Protein AF-A0A812JAL7-F1 (afdb_monomer_lite)

Radius of gyration: 21.31 Å; chains: 1; bounding box: 49×47×58 Å

Foldseek 3Di:
DDDDAWWWWWWWFQDLVRDIKIKIWTWDDDPQKIWIWMWIDDPVDIKIKTKIKGNDPPVFKIKMKMWIWDWDDPVLFQKIKTKTKIKIKMWGDDDQKIKMKMWMWMWIAIGGRDDGQDPQQVPFDRIWIWIKIKIWIGHDFKIKIWMAIDPPIPAGKIKIKMKGWDKDWDDDDDPDDIDIDIDIDMDMDIGCPDDDGPVPDDAADDDDDNRHDPPAHGSNPDDGDDDPDDDDDDDPDPRDDIDIDIDIDGDD

Structure (mmCIF, N/CA/C/O backbone):
data_AF-A0A812JAL7-F1
#
_entry.id   AF-A0A812JAL7-F1
#
loop_
_atom_site.group_PDB
_atom_site.id
_atom_site.type_symbol
_atom_site.label_atom_id
_atom_site.label_alt_id
_atom_site.label_comp_id
_atom_site.label_asym_id
_atom_site.label_entity_id
_atom_site.label_seq_id
_atom_site.pdbx_PDB_ins_code
_atom_site.Cartn_x
_atom_site.Cartn_y
_atom_site.Cartn_z
_atom_site.occupancy
_atom_site.B_iso_or_equiv
_atom_site.auth_seq_id
_atom_site.auth_comp_id
_atom_site.auth_asym_id
_atom_site.auth_atom_id
_atom_site.pdbx_PDB_model_num
ATOM 1 N N . MET A 1 1 ? 1.426 3.390 -29.454 1.00 39.38 1 MET A N 1
ATOM 2 C CA . MET A 1 1 ? 1.052 3.380 -28.021 1.00 39.38 1 MET A CA 1
ATOM 3 C C . MET A 1 1 ? -0.458 3.239 -27.947 1.00 39.38 1 MET A C 1
ATOM 5 O O . MET A 1 1 ? -1.135 4.013 -28.610 1.00 39.38 1 MET A O 1
ATOM 9 N N . ALA A 1 2 ? -0.968 2.218 -27.255 1.00 40.69 2 ALA A N 1
ATOM 10 C CA . ALA A 1 2 ? -2.404 1.957 -27.175 1.00 40.69 2 ALA A CA 1
ATOM 11 C C . ALA A 1 2 ? -3.100 3.068 -26.373 1.00 40.69 2 ALA A C 1
ATOM 13 O O . ALA A 1 2 ? -2.675 3.395 -25.268 1.00 40.69 2 ALA A O 1
ATOM 14 N N . GLN A 1 3 ? -4.134 3.670 -26.959 1.00 54.38 3 GLN A N 1
ATOM 15 C CA . GLN A 1 3 ? -5.006 4.634 -26.295 1.00 54.38 3 GLN A CA 1
ATOM 16 C C . GLN A 1 3 ? -5.731 3.912 -25.152 1.00 54.38 3 GLN A C 1
ATOM 18 O O . GLN A 1 3 ? -6.273 2.828 -25.377 1.00 54.38 3 GLN A O 1
ATOM 23 N N . ALA A 1 4 ? -5.703 4.466 -23.935 1.00 63.06 4 ALA A N 1
ATOM 24 C CA . ALA A 1 4 ? -6.467 3.910 -22.823 1.00 63.06 4 ALA A CA 1
ATOM 25 C C . ALA A 1 4 ? -7.945 3.860 -23.239 1.00 63.06 4 ALA A C 1
ATOM 27 O O . ALA A 1 4 ? -8.492 4.856 -23.712 1.00 63.06 4 ALA A O 1
ATOM 28 N N . ARG A 1 5 ? -8.558 2.676 -23.175 1.00 71.75 5 ARG A N 1
ATOM 29 C CA . ARG A 1 5 ? -9.943 2.459 -23.611 1.00 71.75 5 ARG A CA 1
ATOM 30 C C . ARG A 1 5 ? -10.888 2.595 -22.430 1.00 71.75 5 ARG A C 1
ATOM 32 O O . ARG A 1 5 ? -10.503 2.348 -21.289 1.00 71.75 5 ARG A O 1
ATOM 39 N N . ARG A 1 6 ? -12.135 2.962 -22.724 1.00 82.62 6 ARG A N 1
ATOM 40 C CA . ARG A 1 6 ? -13.216 2.858 -21.746 1.00 82.62 6 ARG A CA 1
ATOM 41 C C . ARG A 1 6 ? -13.404 1.386 -21.398 1.00 82.62 6 ARG A C 1
ATOM 43 O O . ARG A 1 6 ? -13.455 0.539 -22.287 1.00 82.62 6 ARG A O 1
ATOM 50 N N . GLN A 1 7 ? -13.488 1.084 -20.112 1.00 85.31 7 GLN A N 1
ATOM 51 C CA . GLN A 1 7 ? -13.695 -0.279 -19.642 1.00 85.31 7 GLN A CA 1
ATOM 52 C C . GLN A 1 7 ? -14.723 -0.280 -18.520 1.00 85.31 7 GLN A C 1
ATOM 54 O O . GLN A 1 7 ? -14.641 0.533 -17.602 1.00 85.31 7 GLN A O 1
ATOM 59 N N . CYS A 1 8 ? -15.672 -1.207 -18.603 1.00 84.12 8 CYS A N 1
ATOM 60 C CA . CYS A 1 8 ? -16.594 -1.523 -17.527 1.00 84.12 8 CYS A CA 1
ATOM 61 C C . CYS A 1 8 ? -16.420 -3.004 -17.191 1.00 84.12 8 CYS A C 1
ATOM 63 O O . CYS A 1 8 ? -16.681 -3.878 -18.016 1.00 84.12 8 CYS A O 1
ATOM 65 N N . THR A 1 9 ? -15.966 -3.290 -15.981 1.00 84.62 9 THR A N 1
ATOM 66 C CA . THR A 1 9 ? -15.854 -4.654 -15.472 1.00 84.62 9 THR A CA 1
ATOM 67 C C . THR A 1 9 ? -16.909 -4.850 -14.402 1.00 84.62 9 THR A C 1
ATOM 69 O O . THR A 1 9 ? -17.055 -4.005 -13.519 1.00 84.62 9 THR A O 1
ATOM 72 N N . VAL A 1 10 ? -17.628 -5.963 -14.498 1.00 83.62 10 VAL A N 1
ATOM 73 C CA . VAL A 1 10 ? -18.568 -6.414 -13.478 1.00 83.62 10 VAL A CA 1
ATOM 74 C C . VAL A 1 10 ? -18.073 -7.773 -13.018 1.00 83.62 10 VAL A C 1
ATOM 76 O O . VAL A 1 10 ? -18.088 -8.735 -13.784 1.00 83.62 10 VAL A O 1
ATOM 79 N N . SER A 1 11 ? -17.589 -7.851 -11.789 1.00 79.62 11 SER A N 1
ATOM 80 C CA . SER A 1 11 ? -17.278 -9.123 -11.146 1.00 79.62 11 SER A CA 1
ATOM 81 C C . SER A 1 11 ? -18.324 -9.421 -10.089 1.00 79.62 11 SER A C 1
ATOM 83 O O . SER A 1 11 ? -18.853 -8.523 -9.437 1.00 79.62 11 SER A O 1
ATOM 85 N N . ALA A 1 12 ? -18.641 -10.700 -9.954 1.00 75.19 12 ALA A N 1
ATOM 86 C CA . ALA A 1 12 ? -19.490 -11.191 -8.891 1.00 75.19 12 ALA A CA 1
ATOM 87 C C . ALA A 1 12 ? -18.775 -12.359 -8.223 1.00 75.19 12 ALA A C 1
ATOM 89 O O . ALA A 1 12 ? -18.168 -13.198 -8.894 1.00 75.19 12 ALA A O 1
ATOM 90 N N . ASN A 1 13 ? -18.843 -12.402 -6.904 1.00 74.50 13 ASN A N 1
ATOM 91 C CA . ASN A 1 13 ? -18.324 -13.501 -6.113 1.00 74.50 13 ASN A CA 1
ATOM 92 C C . ASN A 1 13 ? -19.333 -13.848 -5.020 1.00 74.50 13 ASN A C 1
ATOM 94 O O . ASN A 1 13 ? -20.186 -13.035 -4.679 1.00 74.50 13 ASN A O 1
ATOM 98 N N . VAL A 1 14 ? -19.257 -15.051 -4.475 1.00 68.69 14 VAL A N 1
ATOM 99 C CA . VAL A 1 14 ? -20.009 -15.427 -3.280 1.00 68.69 14 VAL A CA 1
ATOM 100 C C . VAL A 1 14 ? -19.011 -15.466 -2.137 1.00 68.69 14 VAL A C 1
ATOM 102 O O . VAL A 1 14 ? -18.000 -16.165 -2.219 1.00 68.69 14 VAL A O 1
ATOM 105 N N . ASP A 1 15 ? -19.249 -14.670 -1.101 1.00 66.50 15 ASP A N 1
ATOM 106 C CA . ASP A 1 15 ? -18.359 -14.661 0.052 1.00 66.50 15 ASP A CA 1
ATOM 107 C C . ASP A 1 15 ? -18.510 -15.924 0.909 1.00 66.50 15 ASP A C 1
ATOM 109 O O . ASP A 1 15 ? -19.323 -16.814 0.652 1.00 66.50 15 ASP A O 1
ATOM 113 N N . LYS A 1 16 ? -17.688 -16.011 1.957 1.00 63.94 16 LYS A N 1
ATOM 114 C CA . LYS A 1 16 ? -17.674 -17.153 2.878 1.00 63.94 16 LYS A CA 1
ATOM 115 C C . LYS A 1 16 ? -18.996 -17.345 3.624 1.00 63.94 16 LYS A C 1
ATOM 117 O O . LYS A 1 16 ? -19.248 -18.448 4.096 1.00 63.94 16 LYS A O 1
ATOM 122 N N . GLU A 1 17 ? -19.806 -16.295 3.751 1.00 66.06 17 GLU A N 1
ATOM 123 C CA . GLU A 1 17 ? -21.123 -16.343 4.393 1.00 66.06 17 GLU A CA 1
ATOM 124 C C . GLU A 1 17 ? -22.227 -16.742 3.397 1.00 66.06 17 GLU A C 1
ATOM 126 O O . GLU A 1 17 ? -23.393 -16.847 3.769 1.00 66.06 17 GLU A O 1
ATOM 131 N N . GLY A 1 18 ? -21.873 -17.000 2.132 1.00 64.19 18 GLY A N 1
ATOM 132 C CA . GLY A 1 18 ? -22.826 -17.334 1.079 1.00 64.19 18 GLY A CA 1
ATOM 133 C C . GLY A 1 18 ? -23.525 -16.110 0.482 1.00 64.19 18 GLY A C 1
ATOM 134 O O . GLY A 1 18 ? -24.474 -16.272 -0.288 1.00 64.19 18 GLY A O 1
ATOM 135 N N . SER A 1 19 ? -23.078 -14.894 0.806 1.00 70.31 19 SER A N 1
ATOM 136 C CA . SER A 1 19 ? -23.657 -13.655 0.291 1.00 70.31 19 SER A CA 1
ATOM 137 C C . SER A 1 19 ? -23.059 -13.293 -1.065 1.00 70.31 19 SER A C 1
ATOM 139 O O . SER A 1 19 ? -21.847 -13.355 -1.282 1.00 70.31 19 SER A O 1
ATOM 141 N N . ALA A 1 20 ? -23.923 -12.888 -1.997 1.00 69.62 20 ALA A N 1
ATOM 142 C CA . ALA A 1 20 ? -23.495 -12.392 -3.297 1.00 69.62 20 ALA A CA 1
ATOM 143 C C . ALA A 1 20 ? -22.818 -11.021 -3.144 1.00 69.62 20 ALA A C 1
ATOM 145 O O . ALA A 1 20 ? -23.427 -10.050 -2.698 1.00 69.62 20 ALA A O 1
ATOM 146 N N . CYS A 1 21 ? -21.558 -10.963 -3.548 1.00 72.06 21 CYS A N 1
ATOM 147 C CA . CYS A 1 21 ? -20.717 -9.783 -3.590 1.00 72.06 21 CYS A CA 1
ATOM 148 C C . CYS A 1 21 ? -20.589 -9.323 -5.039 1.00 72.06 21 CYS A C 1
ATOM 150 O O . CYS A 1 21 ? -20.310 -10.133 -5.925 1.00 72.06 21 CYS A O 1
ATOM 152 N N . PHE A 1 22 ? -20.782 -8.032 -5.289 1.00 79.81 22 PHE A N 1
ATOM 153 C CA . PHE A 1 22 ? -20.670 -7.450 -6.620 1.00 79.81 22 PHE A CA 1
ATOM 154 C C . PHE A 1 22 ? -19.615 -6.359 -6.606 1.00 79.81 22 PHE A C 1
ATOM 156 O O . PHE A 1 22 ? -19.681 -5.455 -5.776 1.00 79.81 22 PHE A O 1
ATOM 163 N N . ASP A 1 23 ? -18.710 -6.409 -7.578 1.00 82.44 23 ASP A N 1
ATOM 164 C CA . ASP A 1 23 ? -17.753 -5.347 -7.833 1.00 82.44 23 ASP A CA 1
ATOM 165 C C . ASP A 1 23 ? -17.973 -4.780 -9.232 1.00 82.44 23 ASP A C 1
ATOM 167 O O . ASP A 1 23 ? -17.893 -5.463 -10.255 1.00 82.44 23 ASP A O 1
ATOM 171 N N . LEU A 1 24 ? -18.225 -3.482 -9.273 1.00 84.62 24 LEU A N 1
ATOM 172 C CA . LEU A 1 24 ? -18.306 -2.688 -10.482 1.00 84.62 24 LEU A CA 1
ATOM 173 C C . LEU A 1 24 ? -17.041 -1.856 -10.582 1.00 84.62 24 LEU A C 1
ATOM 175 O O . LEU A 1 24 ? -16.689 -1.146 -9.644 1.00 84.62 24 LEU A O 1
ATOM 179 N N . LYS A 1 25 ? -16.372 -1.893 -11.732 1.00 88.44 25 LYS A N 1
ATOM 180 C CA . LYS A 1 25 ? -15.214 -1.047 -12.017 1.00 88.44 25 LYS A CA 1
ATOM 181 C C . LYS A 1 25 ? -15.371 -0.370 -13.365 1.00 88.44 25 LYS A C 1
ATOM 183 O O . LYS A 1 25 ? -15.442 -1.027 -14.398 1.00 88.44 25 LYS A O 1
ATOM 188 N N . PHE A 1 26 ? -15.329 0.949 -13.351 1.00 87.12 26 PHE A N 1
ATOM 189 C CA . PHE A 1 26 ? -15.349 1.797 -14.528 1.00 87.12 26 PHE A CA 1
ATOM 190 C C . PHE A 1 26 ? -13.990 2.459 -14.692 1.00 87.12 26 PHE A C 1
ATOM 192 O O . PHE A 1 26 ? -13.445 3.008 -13.740 1.00 87.12 26 PHE A O 1
ATOM 199 N N . VAL A 1 27 ? -13.445 2.424 -15.902 1.00 86.88 27 VAL A N 1
ATOM 200 C CA . VAL A 1 27 ? -12.231 3.143 -16.284 1.00 86.88 27 VAL A CA 1
ATOM 201 C C . VAL A 1 27 ? -12.572 4.015 -17.479 1.00 86.88 27 VAL A C 1
ATOM 203 O O . VAL A 1 27 ? -13.066 3.521 -18.494 1.00 86.88 27 VAL A O 1
ATOM 206 N N . GLN A 1 28 ? -12.321 5.313 -17.359 1.00 86.50 28 GLN A N 1
ATOM 207 C CA . GLN A 1 28 ? -12.620 6.296 -18.384 1.00 86.50 28 GLN A CA 1
ATOM 208 C C . GLN A 1 28 ? -11.422 7.229 -18.604 1.00 86.50 28 GLN A C 1
ATOM 210 O O . GLN A 1 28 ? -11.032 7.955 -17.688 1.00 86.50 28 GLN A O 1
ATOM 215 N N . PRO A 1 29 ? -10.868 7.279 -19.827 1.00 83.12 29 PRO A N 1
ATOM 216 C CA . PRO A 1 29 ? -9.961 8.348 -20.216 1.00 83.12 29 PRO A CA 1
ATOM 217 C C . PRO A 1 29 ? -10.744 9.669 -20.331 1.00 83.12 29 PRO A C 1
ATOM 219 O O . PRO A 1 29 ? -11.791 9.739 -20.985 1.00 83.12 29 PRO A O 1
ATOM 222 N N . PHE A 1 30 ? -10.243 10.732 -19.712 1.00 78.06 30 PHE A N 1
ATOM 223 C CA . PHE A 1 30 ? -10.819 12.073 -19.740 1.00 78.06 30 PHE A CA 1
ATOM 224 C C . PHE A 1 30 ? -9.710 13.127 -19.825 1.00 78.06 30 PHE A C 1
ATOM 226 O O . PHE A 1 30 ? -8.987 13.367 -18.865 1.00 78.06 30 PHE A O 1
ATOM 233 N N . ASN A 1 31 ? -9.567 13.778 -20.984 1.00 75.62 31 ASN A N 1
ATOM 234 C CA . ASN A 1 31 ? -8.647 14.907 -21.190 1.00 75.62 31 ASN A CA 1
ATOM 235 C C . ASN A 1 31 ? -7.194 14.669 -20.711 1.00 75.62 31 ASN A C 1
ATOM 237 O O . ASN A 1 31 ? -6.558 15.568 -20.160 1.00 75.62 31 ASN A O 1
ATOM 241 N N . GLY A 1 32 ? -6.640 13.471 -20.938 1.00 74.88 32 GLY A N 1
ATOM 242 C CA . GLY A 1 32 ? -5.277 13.120 -20.514 1.00 74.88 32 GLY A CA 1
ATOM 243 C C . GLY A 1 32 ? -5.156 12.689 -19.046 1.00 74.88 32 GLY A C 1
ATOM 244 O O . GLY A 1 32 ? -4.039 12.607 -18.529 1.00 74.88 32 GLY A O 1
ATOM 245 N N . VAL A 1 33 ? -6.286 12.424 -18.389 1.00 82.75 33 VAL A N 1
ATOM 246 C CA . VAL A 1 33 ? -6.420 11.813 -17.061 1.00 82.75 33 VAL A CA 1
ATOM 247 C C . VAL A 1 33 ? -7.176 10.493 -17.214 1.00 82.75 33 VAL A C 1
ATOM 249 O O . VAL A 1 33 ? -8.172 10.426 -17.925 1.00 82.75 33 VAL A O 1
ATOM 252 N N . LEU A 1 34 ? -6.710 9.442 -16.554 1.00 85.62 34 LEU A N 1
ATOM 253 C CA . LEU A 1 34 ? -7.381 8.167 -16.417 1.00 85.62 34 LEU A CA 1
ATOM 254 C C . LEU A 1 34 ? -8.188 8.216 -15.124 1.00 85.62 34 LEU A C 1
ATOM 256 O O . LEU A 1 34 ? -7.630 8.165 -14.028 1.00 85.62 34 LEU A O 1
ATOM 260 N N . ALA A 1 35 ? -9.502 8.340 -15.254 1.00 85.94 35 ALA A N 1
ATOM 261 C CA . ALA A 1 35 ? -10.405 8.204 -14.128 1.00 85.94 35 ALA A CA 1
ATOM 262 C C . ALA A 1 35 ? -10.782 6.731 -13.968 1.00 85.94 35 ALA A C 1
ATOM 264 O O . ALA A 1 35 ? -11.156 6.075 -14.941 1.00 85.94 35 ALA A O 1
ATOM 265 N N . ALA A 1 36 ? -10.706 6.205 -12.753 1.00 88.31 36 ALA A N 1
ATOM 266 C CA . ALA A 1 36 ? -11.217 4.888 -12.423 1.00 88.31 36 ALA A CA 1
ATOM 267 C C . ALA A 1 36 ? -12.118 4.975 -11.193 1.00 88.31 36 ALA A C 1
ATOM 269 O O . ALA A 1 36 ? -11.709 5.479 -10.155 1.00 88.31 36 ALA A O 1
ATOM 270 N N . ALA A 1 37 ? -13.337 4.469 -11.307 1.00 88.00 37 ALA A N 1
ATOM 271 C CA . ALA A 1 37 ? -14.268 4.335 -10.200 1.00 88.00 37 ALA A CA 1
ATOM 272 C C . ALA A 1 37 ? -14.512 2.848 -9.953 1.00 88.00 37 ALA A C 1
ATOM 274 O O . ALA A 1 37 ? -14.727 2.099 -10.903 1.00 88.00 37 ALA A O 1
ATOM 275 N N . SER A 1 38 ? -14.497 2.414 -8.702 1.00 87.56 38 SER A N 1
ATOM 276 C CA . SER A 1 38 ? -14.957 1.092 -8.312 1.00 87.56 38 SER A CA 1
ATOM 277 C C . SER A 1 38 ? -15.941 1.177 -7.160 1.00 87.56 38 SER A C 1
ATOM 279 O O . SER A 1 38 ? -15.794 2.021 -6.278 1.00 87.56 38 SER A O 1
ATOM 281 N N . LEU A 1 39 ? -16.925 0.291 -7.178 1.00 87.00 39 LEU A N 1
ATOM 282 C CA . LEU A 1 39 ? -17.883 0.065 -6.108 1.00 87.00 39 LEU A CA 1
ATOM 283 C C . LEU A 1 39 ? -17.914 -1.438 -5.863 1.00 87.00 39 LEU A C 1
ATOM 285 O O . LEU A 1 39 ? -18.153 -2.185 -6.805 1.00 87.00 39 LEU A O 1
ATOM 289 N N . GLY A 1 40 ? -17.656 -1.847 -4.632 1.00 80.75 40 GLY A N 1
ATOM 290 C CA . GLY A 1 40 ? -17.710 -3.232 -4.197 1.00 80.75 40 GLY A CA 1
ATOM 291 C C . GLY A 1 40 ? -18.693 -3.389 -3.050 1.00 80.75 40 GLY A C 1
ATOM 292 O O . GLY A 1 40 ? -18.886 -2.473 -2.247 1.00 80.75 40 GLY A O 1
ATOM 293 N N . SER A 1 41 ? -19.328 -4.545 -2.956 1.00 75.88 41 SER A N 1
ATOM 294 C CA . SER A 1 41 ? -20.131 -4.907 -1.792 1.00 75.88 41 SER A CA 1
ATOM 295 C C . SER A 1 41 ? -19.675 -6.252 -1.262 1.00 75.88 41 SER A C 1
ATOM 297 O O . SER A 1 41 ? -19.691 -7.227 -2.009 1.00 75.88 41 SER A O 1
ATOM 299 N N . SER A 1 42 ? -19.349 -6.315 0.023 1.00 70.31 42 SER A N 1
ATOM 300 C CA . SER A 1 42 ? -19.202 -7.565 0.765 1.00 70.31 42 SER A CA 1
ATOM 301 C C . SER A 1 42 ? -20.300 -7.693 1.825 1.00 70.31 42 SER A C 1
ATOM 303 O O . SER A 1 42 ? -20.952 -6.700 2.159 1.00 70.31 42 SER A O 1
ATOM 305 N N . SER A 1 43 ? -20.487 -8.887 2.403 1.00 64.38 43 SER A N 1
ATOM 306 C CA . SER A 1 43 ? -21.293 -9.081 3.631 1.00 64.38 43 SER A CA 1
ATOM 307 C C . SER A 1 43 ? -20.897 -8.143 4.773 1.00 64.38 43 SER A C 1
ATOM 309 O O . SER A 1 43 ? -21.690 -7.857 5.667 1.00 64.38 43 SER A O 1
ATOM 311 N N . VAL A 1 44 ? -19.656 -7.657 4.753 1.00 67.25 44 VAL A N 1
ATOM 312 C CA . VAL A 1 44 ? -19.051 -6.877 5.827 1.00 67.25 44 VAL A CA 1
ATOM 313 C C . VAL A 1 44 ? -19.210 -5.379 5.608 1.00 67.25 44 VAL A C 1
ATOM 315 O O . VAL A 1 44 ? -19.489 -4.646 6.558 1.00 67.25 44 VAL A O 1
ATOM 318 N N . SER A 1 45 ? -19.001 -4.895 4.382 1.00 72.3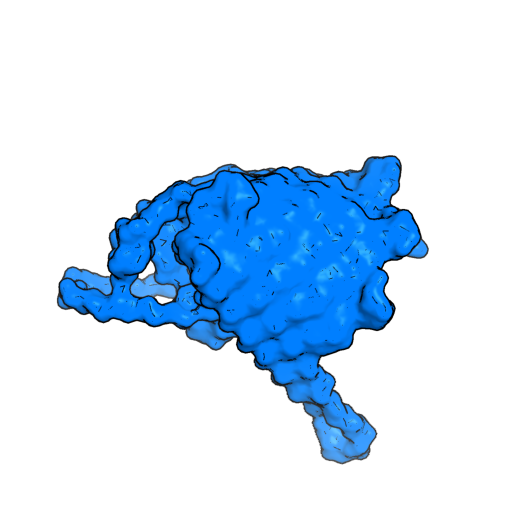1 45 SER A N 1
ATOM 319 C CA . SER A 1 45 ? -19.095 -3.466 4.097 1.00 72.31 45 SER A CA 1
ATOM 320 C C . SER A 1 45 ? -19.282 -3.149 2.614 1.00 72.31 45 SER A C 1
ATOM 322 O O . SER A 1 45 ? -18.992 -3.951 1.729 1.00 72.31 45 SER A O 1
ATOM 324 N N . THR A 1 46 ? -19.732 -1.925 2.343 1.00 81.62 46 THR A N 1
ATOM 325 C CA . THR A 1 46 ? -19.661 -1.335 1.006 1.00 81.62 46 THR A CA 1
ATOM 326 C C . THR A 1 46 ? -18.307 -0.659 0.817 1.00 81.62 46 THR A C 1
ATOM 328 O O . THR A 1 46 ? -17.949 0.268 1.553 1.00 81.62 46 THR A O 1
ATOM 331 N N . GLU A 1 47 ? -17.580 -1.099 -0.199 1.00 88.12 47 GLU A N 1
ATOM 332 C CA . GLU A 1 47 ? -16.298 -0.553 -0.612 1.00 88.12 47 GLU A CA 1
ATOM 333 C C . GLU A 1 47 ? -16.474 0.365 -1.811 1.00 88.12 47 GLU A C 1
ATOM 335 O O . GLU A 1 47 ? -17.322 0.155 -2.676 1.00 88.12 47 GLU A O 1
ATOM 340 N N . PHE A 1 48 ? -15.644 1.393 -1.897 1.00 90.06 48 PHE A N 1
ATOM 341 C CA . PHE A 1 48 ? -15.573 2.207 -3.098 1.00 90.06 48 PHE A CA 1
ATOM 342 C C . PHE A 1 48 ? -14.161 2.733 -3.295 1.00 90.06 48 PHE A C 1
ATOM 344 O O . PHE A 1 48 ? -13.412 2.908 -2.338 1.00 90.06 48 PHE A O 1
ATOM 351 N N . ALA A 1 49 ? -13.797 3.039 -4.533 1.00 91.31 49 ALA A N 1
ATOM 352 C CA . ALA A 1 49 ? -12.596 3.803 -4.826 1.00 91.31 49 ALA A CA 1
ATOM 353 C C . ALA A 1 49 ? -12.831 4.710 -6.028 1.00 91.31 49 ALA A C 1
ATOM 355 O O . ALA A 1 49 ? -13.391 4.301 -7.037 1.00 91.31 49 ALA A O 1
ATOM 356 N N . LEU A 1 50 ? -12.372 5.947 -5.930 1.00 91.31 50 LEU A N 1
ATOM 357 C CA . LEU A 1 50 ? -12.336 6.923 -7.005 1.00 91.31 50 LEU A CA 1
ATOM 358 C C . LEU A 1 50 ? -10.882 7.326 -7.188 1.00 91.31 50 LEU A C 1
ATOM 360 O O . LEU A 1 50 ? -10.308 7.958 -6.309 1.00 91.31 50 LEU A O 1
ATOM 364 N N . ARG A 1 51 ? -10.290 6.942 -8.314 1.00 90.94 51 ARG A N 1
ATOM 365 C CA . ARG A 1 51 ? -8.905 7.216 -8.693 1.00 90.94 51 ARG A CA 1
ATOM 366 C C . ARG A 1 51 ? -8.867 8.141 -9.895 1.00 90.94 51 ARG A C 1
ATOM 368 O O . ARG A 1 51 ? -9.609 7.946 -10.854 1.00 90.94 51 ARG A O 1
ATOM 375 N N . LEU A 1 52 ? -7.981 9.121 -9.853 1.00 90.12 52 LEU A N 1
ATOM 376 C CA . LEU A 1 52 ? -7.701 10.030 -10.953 1.00 90.12 52 LEU A CA 1
ATOM 377 C C . LEU A 1 52 ? -6.194 10.041 -11.164 1.00 90.12 52 LEU A C 1
ATOM 379 O O . LEU A 1 52 ? -5.478 10.608 -10.347 1.00 90.12 52 LEU A O 1
ATOM 383 N N . ASP A 1 53 ? -5.723 9.446 -12.254 1.00 87.19 53 ASP A N 1
ATOM 384 C CA . ASP A 1 53 ? -4.298 9.362 -12.577 1.00 87.19 53 ASP A CA 1
ATOM 385 C C . ASP A 1 53 ? -3.993 10.121 -13.868 1.00 87.19 53 ASP A C 1
ATOM 387 O O . ASP A 1 53 ? -4.748 10.076 -14.829 1.00 87.19 53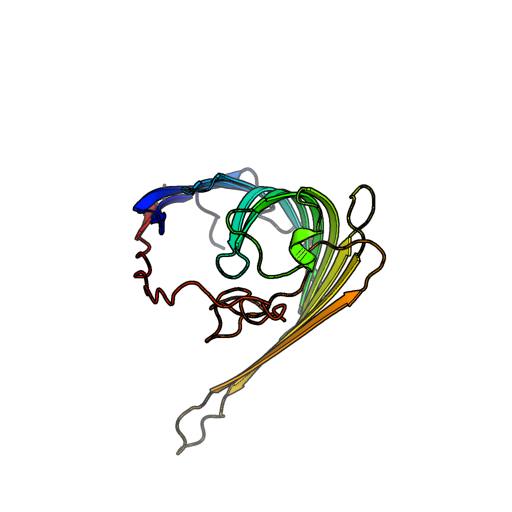 ASP A O 1
ATOM 391 N N . SER A 1 54 ? -2.865 10.814 -13.960 1.00 84.56 54 SER A N 1
ATOM 392 C CA . SER A 1 54 ? -2.444 11.431 -15.220 1.00 84.56 54 SER A CA 1
ATOM 393 C C . SER A 1 54 ? -2.074 10.350 -16.248 1.00 84.56 54 SER A C 1
ATOM 395 O O . SER A 1 54 ? -1.173 9.553 -15.990 1.00 84.56 54 SER A O 1
ATOM 397 N N . GLU A 1 55 ? -2.678 10.355 -17.442 1.00 69.69 55 GLU A N 1
ATOM 398 C CA . GLU A 1 55 ? -2.329 9.411 -18.523 1.00 69.69 55 GLU A CA 1
ATOM 399 C C . GLU A 1 55 ? -0.968 9.714 -19.142 1.00 69.69 55 GLU A C 1
ATOM 401 O O . GLU A 1 55 ? -0.259 8.823 -19.613 1.00 69.69 55 GLU A O 1
ATOM 406 N N . ARG A 1 56 ? -0.615 11.001 -19.197 1.00 65.12 56 ARG A N 1
ATOM 407 C CA . ARG A 1 56 ? 0.615 11.470 -19.829 1.00 65.12 56 ARG A CA 1
ATOM 408 C C . ARG A 1 56 ? 1.572 11.987 -18.783 1.00 65.12 56 ARG A C 1
ATOM 410 O O . ARG A 1 56 ? 1.298 12.981 -18.113 1.00 65.12 56 ARG A O 1
ATOM 417 N N . ALA A 1 57 ? 2.746 11.369 -18.745 1.00 61.66 57 ALA A N 1
ATOM 418 C CA . ALA A 1 57 ? 3.855 11.879 -17.974 1.00 61.66 57 ALA A CA 1
ATOM 419 C C . ALA A 1 57 ? 4.286 13.255 -18.502 1.00 61.66 57 ALA A C 1
ATOM 421 O O . ALA A 1 57 ? 4.982 13.350 -19.517 1.00 61.66 57 ALA A O 1
ATOM 422 N N . ARG A 1 58 ? 3.920 14.343 -17.818 1.00 62.62 58 ARG A N 1
ATOM 423 C CA . ARG A 1 58 ? 4.557 15.640 -18.082 1.00 62.62 58 ARG A CA 1
ATOM 424 C C . ARG A 1 58 ? 5.988 15.539 -17.561 1.00 62.62 58 ARG A C 1
ATOM 426 O O . ARG A 1 58 ? 6.198 15.394 -16.364 1.00 62.62 58 ARG A O 1
ATOM 433 N N . ARG A 1 59 ? 6.975 15.576 -18.464 1.00 69.50 59 ARG A N 1
ATOM 434 C CA . ARG A 1 59 ? 8.413 15.461 -18.132 1.00 69.50 59 ARG A CA 1
ATOM 435 C C . ARG A 1 59 ? 8.794 14.167 -17.386 1.00 69.50 59 ARG A C 1
ATOM 437 O O . ARG A 1 59 ? 9.717 14.174 -16.583 1.00 69.50 59 ARG A O 1
ATOM 444 N N . GLY A 1 60 ? 8.094 13.056 -17.636 1.00 76.81 60 GLY A N 1
ATOM 445 C CA . GLY A 1 60 ? 8.388 11.783 -16.957 1.00 76.81 60 GLY A CA 1
ATOM 446 C C . GLY A 1 60 ? 7.789 11.648 -15.549 1.00 76.81 60 GLY A C 1
ATOM 447 O O . GLY A 1 60 ? 8.122 10.685 -14.860 1.00 76.81 60 GLY A O 1
ATOM 448 N N . LEU A 1 61 ? 6.922 12.586 -15.141 1.00 84.19 61 LEU A N 1
ATOM 449 C CA . LEU A 1 61 ? 6.212 12.584 -13.860 1.00 84.19 61 LEU A CA 1
ATOM 450 C C . LEU A 1 61 ? 4.740 12.214 -14.037 1.00 84.19 61 LEU A C 1
ATOM 452 O O . LEU A 1 61 ? 4.062 12.775 -14.898 1.00 84.19 61 LEU A O 1
ATOM 456 N N . PHE A 1 62 ? 4.251 11.330 -13.178 1.00 88.06 62 PHE A N 1
ATOM 457 C CA . PHE A 1 62 ? 2.857 10.922 -13.072 1.00 88.06 62 PHE A CA 1
ATOM 458 C C . PHE A 1 62 ? 2.283 11.414 -11.752 1.00 88.06 62 PHE A C 1
ATOM 460 O O . PHE A 1 62 ? 2.943 11.342 -10.715 1.00 88.06 62 PHE A O 1
ATOM 467 N N . PHE A 1 63 ? 1.047 11.881 -11.794 1.00 90.25 63 PHE A N 1
ATOM 468 C CA . PHE A 1 63 ? 0.313 12.371 -10.638 1.00 90.25 63 PHE A CA 1
ATOM 469 C C . PHE A 1 63 ? -0.960 11.567 -10.509 1.00 90.25 63 PHE A C 1
ATOM 471 O O . PHE A 1 63 ? -1.583 11.260 -11.524 1.00 90.25 63 PHE A O 1
ATOM 478 N N . GLY A 1 64 ? -1.369 11.289 -9.282 1.00 91.12 64 GLY A N 1
ATOM 479 C CA . GLY A 1 64 ? -2.666 10.689 -9.079 1.00 91.12 64 GLY A CA 1
ATOM 480 C C . GLY A 1 64 ? -3.241 10.929 -7.705 1.00 91.12 64 GLY A C 1
ATOM 481 O O . GLY A 1 64 ? -2.514 11.147 -6.732 1.00 91.12 64 GLY A O 1
ATOM 482 N N . THR A 1 65 ? -4.560 10.888 -7.635 1.00 93.50 65 THR A N 1
ATOM 483 C CA . THR A 1 65 ? -5.318 11.007 -6.397 1.00 93.50 65 THR A CA 1
ATOM 484 C C . THR A 1 65 ? -6.306 9.859 -6.275 1.00 93.50 65 THR A C 1
ATOM 486 O O . THR A 1 65 ? -6.804 9.344 -7.273 1.00 93.50 65 THR A O 1
ATOM 489 N N . GLU A 1 66 ? -6.569 9.433 -5.048 1.00 94.00 66 GLU A N 1
ATOM 490 C CA . GLU A 1 66 ? -7.518 8.372 -4.742 1.00 94.00 66 GLU A CA 1
ATOM 491 C C . GLU A 1 66 ? -8.344 8.744 -3.520 1.00 94.00 66 GLU A C 1
ATOM 493 O O . GLU A 1 66 ? -7.794 9.141 -2.497 1.00 94.00 66 GLU A O 1
ATOM 498 N N . PHE A 1 67 ? -9.651 8.541 -3.611 1.00 94.25 67 PHE A N 1
ATOM 499 C CA . PHE A 1 67 ? -10.563 8.544 -2.478 1.00 94.25 67 PHE A CA 1
ATOM 500 C C . PHE A 1 67 ? -11.208 7.175 -2.404 1.00 94.25 67 PHE A C 1
ATOM 502 O O . PHE A 1 67 ? -11.898 6.777 -3.340 1.00 94.25 67 PHE A O 1
ATOM 509 N N . ALA A 1 68 ? -10.973 6.438 -1.327 1.00 92.62 68 ALA A N 1
ATOM 510 C CA . ALA A 1 68 ? -11.446 5.068 -1.232 1.00 92.62 68 ALA A CA 1
ATOM 511 C C . ALA A 1 68 ? -11.926 4.716 0.167 1.00 92.62 68 ALA A C 1
ATOM 513 O O . ALA A 1 68 ? -11.370 5.180 1.159 1.00 92.62 68 ALA A O 1
ATOM 514 N N . ARG A 1 69 ? -12.922 3.839 0.233 1.00 90.00 69 ARG A N 1
ATOM 515 C CA . ARG A 1 69 ? -13.257 3.058 1.413 1.00 90.00 69 ARG A CA 1
ATOM 516 C C . ARG A 1 69 ? -12.984 1.594 1.112 1.00 90.00 69 ARG A C 1
ATOM 518 O O . ARG A 1 69 ? -13.492 1.075 0.122 1.00 90.00 69 ARG A O 1
ATOM 525 N N . GLN A 1 70 ? -12.186 0.955 1.952 1.00 85.88 70 GLN A N 1
ATOM 526 C CA . GLN A 1 70 ? -11.764 -0.433 1.792 1.00 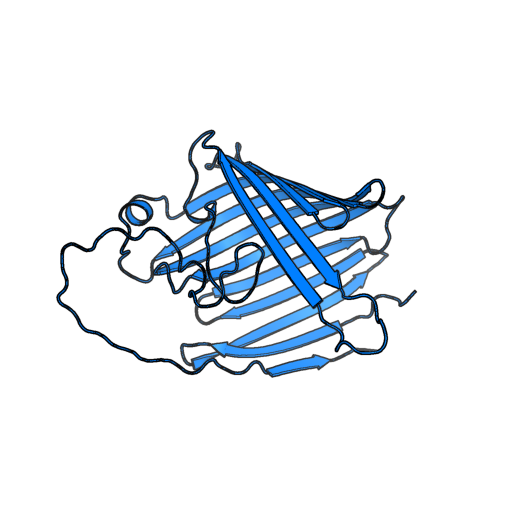85.88 70 GLN A CA 1
ATOM 527 C C . GLN A 1 70 ? -12.028 -1.190 3.086 1.00 85.88 70 GLN A C 1
ATOM 529 O O . GLN A 1 70 ? -11.852 -0.634 4.176 1.00 85.88 70 GLN A O 1
ATOM 534 N N . SER A 1 71 ? -12.420 -2.453 2.960 1.00 80.75 71 SER A N 1
ATOM 535 C CA . SER A 1 71 ? -12.479 -3.388 4.068 1.00 80.75 71 SER A CA 1
ATOM 536 C C . SER A 1 71 ? -11.493 -4.519 3.849 1.00 80.75 71 SER A C 1
ATOM 538 O O . SER A 1 71 ? -11.307 -5.025 2.746 1.00 80.75 71 SER A O 1
ATOM 540 N N . LYS A 1 72 ? -10.808 -4.909 4.915 1.00 75.12 72 LYS A N 1
ATOM 541 C CA . LYS A 1 72 ? -9.933 -6.068 4.897 1.00 75.12 72 LYS A CA 1
ATOM 542 C C . LYS A 1 72 ? -10.290 -6.960 6.065 1.00 75.12 72 LYS A C 1
ATOM 544 O O . LYS A 1 72 ? -9.986 -6.655 7.217 1.00 75.12 72 LYS A O 1
ATOM 549 N N . GLU A 1 73 ? -10.951 -8.069 5.759 1.00 65.25 73 GLU A N 1
ATOM 550 C CA . GLU A 1 73 ? -11.210 -9.104 6.749 1.00 65.25 73 GLU A CA 1
ATOM 551 C C . GLU A 1 73 ? -9.900 -9.833 7.066 1.00 65.25 73 GLU A C 1
ATOM 553 O O . GLU A 1 73 ? -9.301 -10.481 6.207 1.00 65.25 73 GLU A O 1
ATOM 558 N N . LEU A 1 74 ? -9.445 -9.741 8.314 1.00 64.19 74 LEU A N 1
ATOM 559 C CA . LEU A 1 74 ? -8.248 -10.430 8.779 1.00 64.19 74 LEU A CA 1
ATOM 560 C C . LEU A 1 74 ? -8.667 -11.617 9.639 1.00 64.19 74 LEU A C 1
ATOM 562 O O . LEU A 1 74 ? -8.582 -11.598 10.867 1.00 64.19 74 LEU A O 1
ATOM 566 N N . ALA A 1 75 ? -9.115 -12.676 8.957 1.00 54.94 75 ALA A N 1
ATOM 567 C CA . ALA A 1 75 ? -9.656 -13.889 9.574 1.00 54.94 75 ALA A CA 1
ATOM 568 C C . ALA A 1 75 ? -8.711 -14.528 10.614 1.00 54.94 75 ALA A C 1
ATOM 570 O O . ALA A 1 75 ? -9.178 -15.095 11.597 1.00 54.94 75 ALA A O 1
ATOM 571 N N . ALA A 1 76 ? -7.388 -14.409 10.444 1.00 53.53 76 ALA A N 1
ATOM 572 C CA . ALA A 1 76 ? -6.412 -14.923 11.410 1.00 53.53 76 ALA A CA 1
ATOM 573 C C . ALA A 1 76 ? -6.321 -14.094 12.706 1.00 53.53 76 ALA A C 1
ATOM 575 O O . ALA A 1 76 ? -5.948 -14.642 13.745 1.00 53.53 76 ALA A O 1
ATOM 576 N N . CYS A 1 77 ? -6.666 -12.805 12.647 1.00 54.28 77 CYS A N 1
ATOM 577 C CA . CYS A 1 77 ? -6.536 -11.856 13.753 1.00 54.28 77 CYS A CA 1
ATOM 578 C C . CYS A 1 77 ? -7.883 -11.536 14.436 1.00 54.28 77 CYS A C 1
ATOM 580 O O . CYS A 1 77 ? -7.902 -10.864 15.467 1.00 54.28 77 CYS A O 1
ATOM 582 N N . GLY A 1 78 ? -9.005 -12.036 13.900 1.00 63.12 78 GLY A N 1
ATOM 583 C CA . GLY A 1 78 ? -10.333 -11.936 14.521 1.00 63.12 78 GLY A CA 1
ATOM 584 C C . GLY A 1 78 ? -10.989 -10.553 14.431 1.00 63.12 78 GLY A C 1
ATOM 585 O O . GLY A 1 78 ? -11.907 -10.263 15.202 1.00 63.12 78 GLY A O 1
ATOM 586 N N . TYR A 1 79 ? -10.524 -9.699 13.515 1.00 68.38 79 TYR A N 1
ATOM 587 C CA . TYR A 1 79 ? -11.060 -8.357 13.294 1.00 68.38 79 TYR A CA 1
ATOM 588 C C . TYR A 1 79 ? -11.149 -8.010 11.804 1.00 68.38 79 TYR A C 1
ATOM 590 O O . TYR A 1 79 ? -10.473 -8.605 10.960 1.00 68.38 79 TYR A O 1
ATOM 598 N N . VAL A 1 80 ? -11.984 -7.024 11.491 1.00 75.38 80 VAL A N 1
ATOM 599 C CA . VAL A 1 80 ? -12.099 -6.405 10.170 1.00 75.38 80 VAL A CA 1
ATOM 600 C C . VAL A 1 80 ? -11.475 -5.020 10.239 1.00 75.38 80 VAL A C 1
ATOM 602 O O . VAL A 1 80 ? -11.824 -4.215 11.099 1.00 75.38 80 VAL A O 1
ATOM 605 N N . ASP A 1 81 ? -10.551 -4.742 9.327 1.00 79.44 81 ASP A N 1
ATOM 606 C CA . ASP A 1 81 ? -9.997 -3.406 9.138 1.00 79.44 81 ASP A CA 1
ATOM 607 C C . ASP A 1 81 ? -10.866 -2.635 8.142 1.00 79.44 81 ASP A C 1
ATOM 609 O O . ASP A 1 81 ? -10.971 -3.018 6.977 1.00 79.44 81 ASP A O 1
ATOM 613 N N . LEU A 1 82 ? -11.512 -1.569 8.599 1.00 86.38 82 LEU A N 1
ATOM 614 C CA . LEU A 1 82 ? -12.288 -0.647 7.782 1.00 86.38 82 LEU A CA 1
ATOM 615 C C . LEU A 1 82 ? -11.504 0.652 7.658 1.00 86.38 82 LEU A C 1
ATOM 617 O O . LEU A 1 82 ? -11.234 1.330 8.645 1.00 86.38 82 LEU A O 1
ATOM 621 N N . SER A 1 83 ? -11.171 1.049 6.436 1.00 88.44 83 SER A N 1
ATOM 622 C CA . SER A 1 83 ? -10.429 2.284 6.203 1.00 88.44 83 SER A CA 1
ATOM 623 C C . SER A 1 83 ? -11.129 3.162 5.182 1.00 88.44 83 SER A C 1
ATOM 625 O O . SER A 1 83 ? -11.588 2.691 4.146 1.00 88.44 83 SER A O 1
ATOM 627 N N . THR A 1 84 ? -11.219 4.456 5.479 1.00 91.94 84 THR A N 1
ATOM 628 C CA . THR A 1 84 ? -11.590 5.495 4.514 1.00 91.94 84 THR A CA 1
ATOM 629 C C . THR A 1 84 ? -10.379 6.387 4.316 1.00 91.94 84 THR A C 1
ATOM 631 O O . THR A 1 84 ? -9.898 6.996 5.270 1.00 91.94 84 THR A O 1
ATOM 634 N N . GLN A 1 85 ? -9.868 6.447 3.094 1.00 93.38 85 GLN A N 1
ATOM 635 C CA . GLN A 1 85 ? -8.603 7.084 2.767 1.00 93.38 85 GLN A CA 1
ATOM 636 C C . GLN A 1 85 ? -8.732 8.098 1.634 1.00 93.38 85 GLN A C 1
ATOM 638 O O . GLN A 1 85 ? -9.493 7.919 0.682 1.00 93.38 85 GLN A O 1
ATOM 643 N N . SER A 1 86 ? -7.923 9.145 1.744 1.00 94.31 86 SER A N 1
ATOM 644 C CA . SER A 1 86 ? -7.603 10.104 0.700 1.00 94.31 86 SER A CA 1
ATOM 645 C C . SER A 1 86 ? -6.099 10.054 0.466 1.00 94.31 86 SER A C 1
ATOM 647 O O . SER A 1 86 ? -5.305 10.329 1.368 1.00 94.31 86 SER A O 1
ATOM 649 N N . LEU A 1 87 ? -5.704 9.722 -0.753 1.00 93.69 87 LEU A N 1
ATOM 650 C CA . LEU A 1 87 ? -4.322 9.573 -1.174 1.00 93.69 87 LEU A CA 1
ATOM 651 C C . LEU A 1 87 ? -4.020 10.545 -2.309 1.00 93.69 87 LEU A C 1
ATOM 653 O O . LEU A 1 87 ? -4.781 10.661 -3.263 1.00 93.69 87 LEU A O 1
ATOM 657 N N . CYS A 1 88 ? -2.860 11.187 -2.238 1.00 94.31 88 CYS A N 1
ATOM 658 C CA . CYS A 1 88 ? -2.249 11.873 -3.369 1.00 94.31 88 CYS A CA 1
ATOM 659 C C . CYS A 1 88 ? -0.866 11.277 -3.592 1.00 94.31 88 CYS A C 1
ATOM 661 O O . CYS A 1 88 ? -0.136 11.000 -2.641 1.00 94.31 88 CYS A O 1
ATOM 663 N N . HIS A 1 89 ? -0.470 11.081 -4.841 1.00 93.81 89 HIS A N 1
ATOM 664 C CA . HIS A 1 89 ? 0.854 10.577 -5.149 1.00 93.81 89 HIS A CA 1
ATOM 665 C C . 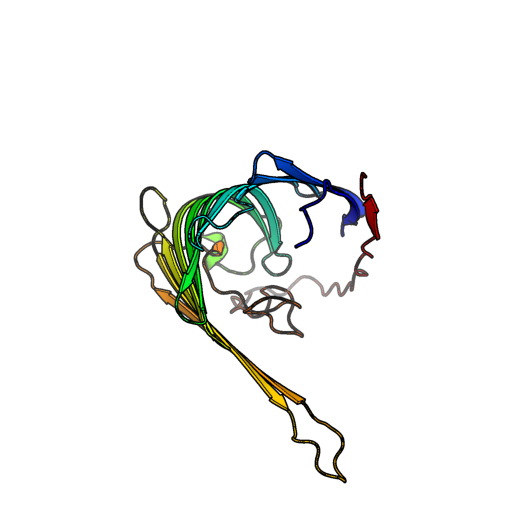HIS A 1 89 ? 1.456 11.242 -6.377 1.00 93.81 89 HIS A C 1
ATOM 667 O O . HIS A 1 89 ? 0.765 11.672 -7.299 1.00 93.81 89 HIS A O 1
ATOM 673 N N . VAL A 1 90 ? 2.781 11.285 -6.371 1.00 93.25 90 VAL A N 1
ATOM 674 C CA . VAL A 1 90 ? 3.608 11.689 -7.500 1.00 93.25 90 VAL A CA 1
ATOM 675 C C . VAL A 1 90 ? 4.625 10.588 -7.718 1.00 93.25 90 VAL A C 1
ATOM 677 O O . VAL A 1 90 ? 5.253 10.125 -6.769 1.00 93.25 90 VAL A O 1
ATOM 680 N N . SER A 1 91 ? 4.783 10.141 -8.953 1.00 92.56 91 SER A N 1
ATOM 681 C CA . SER A 1 91 ? 5.784 9.146 -9.311 1.00 92.56 91 SER A CA 1
ATOM 682 C C . SER A 1 91 ? 6.523 9.540 -10.574 1.00 92.56 91 SER A C 1
ATOM 684 O O . SER A 1 91 ? 6.094 10.408 -11.329 1.00 92.56 91 SER A O 1
ATOM 686 N N . GLY A 1 92 ? 7.664 8.915 -10.808 1.00 90.31 92 GLY A N 1
ATOM 687 C CA . GLY A 1 92 ? 8.442 9.165 -12.005 1.00 90.31 92 GLY A CA 1
ATOM 688 C C . GLY A 1 92 ? 9.605 8.205 -12.139 1.00 90.31 92 GLY A C 1
ATOM 689 O O . GLY A 1 92 ? 9.787 7.283 -11.340 1.00 90.31 92 GLY A O 1
ATOM 690 N N . LYS A 1 93 ? 10.413 8.438 -13.168 1.00 89.19 93 LYS A N 1
ATOM 691 C CA . LYS A 1 93 ? 11.682 7.731 -13.347 1.00 89.19 93 LYS A CA 1
ATOM 692 C C . LYS A 1 93 ? 12.809 8.534 -12.710 1.00 89.19 93 LYS A C 1
ATOM 694 O O . LYS A 1 93 ? 12.904 9.740 -12.924 1.00 89.19 93 LYS A O 1
ATOM 699 N N . LEU A 1 94 ? 13.657 7.862 -11.942 1.00 83.06 94 LEU A N 1
ATOM 700 C CA . LEU A 1 94 ? 14.902 8.416 -11.419 1.00 83.06 94 LEU A CA 1
ATOM 701 C C . LEU A 1 94 ? 16.015 7.420 -11.740 1.00 83.06 94 LEU A C 1
ATOM 703 O O . LEU A 1 94 ? 15.980 6.273 -11.295 1.00 83.06 94 LEU A O 1
ATOM 707 N N . TRP A 1 95 ? 16.975 7.851 -12.560 1.00 80.94 95 TRP A N 1
ATOM 708 C CA . TRP A 1 95 ? 18.023 6.990 -13.124 1.00 80.94 95 TRP A CA 1
ATOM 709 C C . TRP A 1 95 ? 17.420 5.783 -13.875 1.00 80.94 95 TRP A C 1
ATOM 711 O O . TRP A 1 95 ? 16.611 5.982 -14.779 1.00 80.94 95 TRP A O 1
ATOM 721 N N . ASN A 1 96 ? 17.767 4.546 -13.488 1.00 82.25 96 ASN A N 1
ATOM 722 C CA . ASN A 1 96 ? 17.183 3.304 -14.028 1.00 82.25 96 ASN A CA 1
ATOM 723 C C . ASN A 1 96 ? 16.081 2.721 -13.126 1.00 82.25 96 ASN A C 1
ATOM 725 O O . ASN A 1 96 ? 15.746 1.543 -13.241 1.00 82.25 96 ASN A O 1
ATOM 729 N N . GLY A 1 97 ? 15.574 3.515 -12.186 1.00 85.81 97 GLY A N 1
ATOM 730 C CA . GLY A 1 97 ? 14.547 3.121 -11.238 1.00 85.81 97 GLY A CA 1
ATOM 731 C C . GLY A 1 97 ? 13.267 3.935 -11.377 1.00 85.81 97 GLY A C 1
ATOM 732 O O . GLY A 1 97 ? 13.193 4.927 -12.109 1.00 85.81 97 GLY A O 1
ATOM 733 N N . THR A 1 98 ? 12.253 3.519 -10.632 1.00 90.81 98 THR A N 1
ATOM 734 C CA . THR A 1 98 ? 11.018 4.276 -10.428 1.00 90.81 98 THR A CA 1
ATOM 735 C C . THR A 1 98 ? 10.966 4.768 -8.999 1.00 90.81 98 THR A C 1
ATOM 737 O O . THR A 1 98 ? 11.260 4.015 -8.075 1.00 90.81 98 THR A O 1
ATOM 740 N N . TRP A 1 99 ? 10.561 6.013 -8.805 1.00 92.88 99 TRP A N 1
ATOM 741 C CA . TRP A 1 99 ? 10.301 6.557 -7.480 1.00 92.88 99 TRP A CA 1
ATOM 742 C C . TRP A 1 99 ? 8.836 6.961 -7.368 1.00 92.88 99 TRP A C 1
ATOM 744 O O . TRP A 1 99 ? 8.200 7.307 -8.368 1.00 92.88 99 TRP A O 1
ATOM 754 N N . ARG A 1 100 ? 8.298 6.930 -6.152 1.00 94.00 100 ARG A N 1
ATOM 755 C CA . ARG A 1 100 ? 6.946 7.394 -5.850 1.00 94.00 100 ARG A CA 1
ATOM 756 C C . ARG A 1 100 ? 6.898 7.999 -4.458 1.00 94.00 100 ARG A C 1
ATOM 758 O O . ARG A 1 100 ? 7.254 7.338 -3.488 1.00 94.00 100 ARG A O 1
ATOM 765 N N . LEU A 1 101 ? 6.411 9.230 -4.378 1.00 95.62 101 LEU A N 1
ATOM 766 C CA . LEU A 1 101 ? 6.038 9.909 -3.146 1.00 95.62 101 LEU A CA 1
ATOM 767 C C . LEU A 1 101 ? 4.516 9.872 -3.010 1.00 95.62 101 LEU A C 1
ATOM 769 O O . LEU A 1 101 ? 3.792 10.014 -3.992 1.00 95.62 101 LEU A O 1
ATOM 773 N N . THR A 1 102 ? 4.010 9.637 -1.812 1.00 96.00 102 THR A N 1
ATOM 774 C CA . THR A 1 102 ? 2.583 9.485 -1.538 1.00 96.00 102 THR A CA 1
ATOM 775 C C . THR A 1 102 ? 2.253 10.123 -0.202 1.00 96.00 102 THR A C 1
ATOM 777 O O . THR A 1 102 ? 2.903 9.835 0.797 1.00 96.00 102 THR A O 1
ATOM 780 N N . THR A 1 103 ? 1.238 10.973 -0.181 1.00 95.56 103 THR A N 1
ATOM 781 C CA . THR A 1 103 ? 0.616 11.484 1.036 1.00 95.56 103 THR A CA 1
ATOM 782 C C . THR A 1 103 ? -0.717 10.776 1.235 1.00 95.56 103 THR A C 1
ATOM 784 O O . THR A 1 103 ? -1.498 10.635 0.297 1.00 95.56 103 THR A O 1
ATOM 787 N N . ASP A 1 104 ? -0.960 10.298 2.448 1.00 93.75 104 ASP A N 1
ATOM 788 C CA . ASP A 1 104 ? -2.131 9.498 2.819 1.00 93.75 104 ASP A CA 1
ATOM 789 C C . ASP A 1 104 ? -2.763 10.099 4.071 1.00 93.75 104 ASP A C 1
ATOM 791 O O . ASP A 1 104 ? -2.067 10.377 5.051 1.00 93.75 104 ASP A O 1
ATOM 795 N N . TRP A 1 105 ? -4.071 10.314 3.993 1.00 94.19 105 TRP A N 1
ATOM 796 C CA . TRP A 1 105 ? -4.946 10.695 5.087 1.00 94.19 105 TRP A CA 1
ATOM 797 C C . TRP A 1 105 ? -6.010 9.612 5.200 1.00 94.19 105 TRP A C 1
ATOM 799 O O . TRP A 1 105 ? -6.863 9.494 4.322 1.00 94.19 105 TRP A O 1
ATOM 809 N N . SER A 1 106 ? -5.963 8.818 6.263 1.00 92.81 106 SER A N 1
ATOM 810 C CA . SER A 1 106 ? -6.864 7.687 6.458 1.00 92.81 106 SER A CA 1
ATOM 811 C C . SER A 1 106 ? -7.515 7.720 7.831 1.00 92.81 106 SER A C 1
ATOM 813 O O . SER A 1 106 ? -6.844 7.799 8.857 1.00 92.81 106 SER A O 1
ATOM 815 N N . LEU A 1 107 ? -8.840 7.617 7.839 1.00 91.75 107 LEU A N 1
ATOM 816 C CA . LEU A 1 107 ? -9.617 7.252 9.012 1.00 91.75 107 LEU A CA 1
ATOM 817 C C . LEU A 1 107 ? -9.746 5.731 9.030 1.00 91.75 107 LEU A C 1
ATOM 819 O O . LEU A 1 107 ? -10.127 5.134 8.022 1.00 91.75 107 LEU A O 1
ATOM 823 N N . ARG A 1 108 ? -9.407 5.116 10.156 1.00 88.25 108 ARG A N 1
ATOM 824 C CA . ARG A 1 108 ? -9.294 3.666 10.279 1.00 88.25 108 ARG A CA 1
ATOM 825 C C . ARG A 1 108 ? -10.074 3.196 11.480 1.00 88.25 108 ARG A C 1
ATOM 827 O O . ARG A 1 108 ? -9.889 3.737 12.567 1.00 88.25 108 ARG A O 1
ATOM 834 N N . ASP A 1 109 ? -10.869 2.168 11.268 1.00 85.50 109 ASP A N 1
ATOM 835 C CA . ASP A 1 109 ? -11.720 1.540 12.257 1.00 85.50 109 ASP A CA 1
ATOM 836 C C . ASP A 1 109 ? -11.429 0.033 12.267 1.00 85.50 109 ASP A C 1
ATOM 838 O O . ASP A 1 109 ? -11.339 -0.609 11.225 1.00 85.50 109 ASP A O 1
ATOM 842 N N . LEU A 1 110 ? -11.257 -0.531 13.455 1.00 78.62 110 LEU A N 1
ATOM 843 C CA . LEU A 1 110 ? -11.103 -1.955 13.711 1.00 78.62 110 LEU A CA 1
ATOM 844 C C . LEU A 1 110 ? -12.431 -2.465 14.256 1.00 78.62 110 LEU A C 1
ATOM 846 O O . LEU A 1 110 ? -12.782 -2.189 15.405 1.00 78.62 110 LEU A O 1
ATOM 850 N N . ASP A 1 111 ? -13.166 -3.195 13.424 1.00 76.06 111 ASP A N 1
ATOM 851 C CA . ASP A 1 111 ? -14.388 -3.871 13.839 1.00 76.06 111 ASP A CA 1
ATOM 852 C C . ASP A 1 111 ? -14.058 -5.264 14.385 1.00 76.06 111 ASP A C 1
ATOM 854 O O . ASP A 1 111 ? -13.422 -6.100 13.735 1.00 76.06 111 ASP A O 1
ATOM 858 N N . MET A 1 112 ? -14.469 -5.499 15.624 1.00 70.69 112 MET A N 1
ATOM 859 C CA . MET A 1 112 ? -14.069 -6.652 16.410 1.00 70.69 112 MET A CA 1
ATOM 860 C C . MET A 1 112 ? -15.130 -7.741 16.350 1.00 70.69 112 MET A C 1
ATOM 862 O O . MET A 1 112 ? -16.138 -7.667 17.045 1.00 70.69 112 MET A O 1
ATOM 866 N N . ARG A 1 113 ? -14.883 -8.787 15.555 1.00 64.12 113 ARG A N 1
ATOM 867 C CA . ARG A 1 113 ? -15.855 -9.874 15.343 1.00 64.12 113 ARG A CA 1
ATOM 868 C C . ARG A 1 113 ? -15.656 -11.080 16.256 1.00 64.12 113 ARG A C 1
ATOM 870 O O . ARG A 1 113 ? -16.591 -11.849 16.459 1.00 64.12 113 ARG A O 1
ATOM 877 N N . GLN A 1 114 ? -14.459 -11.262 16.814 1.00 60.72 114 GLN A N 1
ATOM 878 C CA . GLN A 1 114 ? -14.161 -12.355 17.741 1.00 60.72 114 GLN A CA 1
ATOM 879 C C . GLN A 1 114 ? -13.438 -11.852 19.000 1.00 60.72 114 GLN A C 1
ATOM 881 O O . GLN A 1 114 ? -12.656 -10.899 18.923 1.00 60.72 114 GLN A O 1
ATOM 886 N N . PRO A 1 115 ? -13.642 -12.502 20.166 1.00 54.84 115 PRO A N 1
ATOM 887 C CA . PRO A 1 115 ? -12.855 -12.223 21.361 1.00 54.84 115 PRO A CA 1
ATOM 888 C C . PRO A 1 115 ? -11.374 -12.504 21.077 1.00 54.84 115 PRO A C 1
ATOM 890 O O . PRO A 1 115 ? -10.977 -13.624 20.742 1.00 54.84 115 PRO A O 1
ATOM 893 N N . GLN A 1 116 ? -10.551 -11.461 21.174 1.00 54.59 116 GLN A N 1
ATOM 894 C CA . GLN A 1 116 ? -9.172 -11.523 20.699 1.00 54.59 116 GLN A CA 1
ATOM 895 C C . GLN A 1 116 ? -8.301 -12.446 21.551 1.00 54.59 116 GLN A C 1
ATOM 897 O O . GLN A 1 116 ? -8.350 -12.379 22.780 1.00 54.59 116 GLN A O 1
ATOM 902 N N . PRO A 1 117 ? -7.431 -13.252 20.921 1.00 46.31 117 PRO A N 1
ATOM 903 C CA . PRO A 1 117 ? -6.429 -14.032 21.633 1.00 46.31 117 PRO A CA 1
ATOM 904 C C . PRO A 1 117 ? -5.248 -13.190 22.146 1.00 46.31 117 PRO A C 1
ATOM 906 O O . PRO A 1 117 ? -4.507 -13.681 22.993 1.00 46.31 117 PRO A O 1
ATOM 909 N N . SER A 1 118 ? -5.035 -11.960 21.660 1.00 53.19 118 SER A N 1
ATOM 910 C CA . SER A 1 118 ? -3.890 -11.117 22.029 1.00 53.19 118 SER A CA 1
ATOM 911 C C . SER A 1 118 ? -4.292 -9.925 22.907 1.00 53.19 118 SER A C 1
ATOM 913 O O . SER A 1 118 ? -5.100 -9.082 22.528 1.00 53.19 118 SER A O 1
ATOM 915 N N . LEU A 1 119 ? -3.667 -9.825 24.087 1.00 51.53 119 LEU A N 1
ATOM 916 C CA . LEU A 1 119 ? -3.852 -8.712 25.034 1.00 51.53 119 LEU A CA 1
ATOM 917 C C . LEU A 1 119 ? -3.490 -7.348 24.425 1.00 51.53 119 LEU A C 1
ATOM 919 O O . LEU A 1 119 ? -4.084 -6.337 24.785 1.00 51.53 119 LEU A O 1
ATOM 923 N N . SER A 1 120 ? -2.526 -7.320 23.499 1.00 54.91 120 SER A N 1
ATOM 924 C CA . SER A 1 120 ? -2.102 -6.099 22.810 1.00 54.91 120 SER A CA 1
ATOM 925 C C . SER A 1 120 ? -3.207 -5.517 21.939 1.00 54.91 120 SER A C 1
ATOM 927 O O . SER A 1 120 ? -3.408 -4.311 21.965 1.00 54.91 120 SER A O 1
ATOM 929 N N . LEU A 1 121 ? -3.955 -6.354 21.218 1.00 57.56 121 LEU A N 1
ATOM 930 C CA . LEU A 1 121 ? -5.061 -5.880 20.397 1.00 57.56 121 LEU A CA 1
ATOM 931 C C . LEU A 1 121 ? -6.273 -5.461 21.254 1.00 57.56 121 LEU A C 1
ATOM 933 O O . LEU A 1 121 ? -6.980 -4.531 20.876 1.00 57.56 121 LEU A O 1
ATOM 937 N N . GLN A 1 122 ? -6.482 -6.087 22.424 1.00 57.66 122 GLN A N 1
ATOM 938 C CA . GLN A 1 122 ? -7.630 -5.781 23.298 1.00 57.66 122 GLN A CA 1
ATOM 939 C C . GLN A 1 122 ? -7.507 -4.395 23.940 1.00 57.66 122 GLN A C 1
ATOM 941 O O . GLN A 1 122 ? -8.501 -3.784 24.323 1.00 57.66 122 GLN A O 1
ATOM 946 N N . GLN A 1 123 ? -6.272 -3.915 24.083 1.00 58.22 123 GLN A N 1
ATOM 947 C CA . GLN A 1 123 ? -5.937 -2.620 24.671 1.00 58.22 123 GLN A CA 1
ATOM 948 C C . GLN A 1 123 ? -5.762 -1.516 23.618 1.00 58.22 123 GLN A C 1
ATOM 950 O O . GLN A 1 123 ? -5.545 -0.354 23.971 1.00 58.22 123 GLN A O 1
ATOM 955 N N . GLU A 1 124 ? -5.809 -1.859 22.330 1.00 66.56 124 GLU A N 1
ATOM 956 C CA . GLU A 1 124 ? -5.569 -0.911 21.250 1.00 66.56 124 GLU A CA 1
ATOM 957 C C . GLU A 1 124 ? -6.807 -0.080 20.903 1.00 66.56 124 GLU A C 1
ATOM 959 O O . GLU A 1 124 ? -7.956 -0.460 21.126 1.00 66.56 124 GLU A O 1
ATOM 964 N N . ARG A 1 125 ? -6.562 1.115 20.354 1.00 63.59 125 ARG A N 1
ATOM 965 C CA . ARG A 1 125 ? -7.637 1.999 19.903 1.00 63.59 125 ARG A CA 1
ATOM 966 C C . ARG A 1 125 ? -8.306 1.391 18.678 1.00 63.59 125 ARG A C 1
ATOM 968 O O . ARG A 1 125 ? -7.659 1.218 17.652 1.00 63.59 125 ARG A O 1
ATOM 975 N N . LEU A 1 126 ? -9.613 1.169 18.782 1.00 76.94 126 LEU A N 1
ATOM 976 C CA . LEU A 1 126 ? -10.435 0.672 17.679 1.00 76.94 126 LEU A CA 1
ATOM 977 C C . LEU A 1 126 ? -10.567 1.679 16.537 1.00 76.94 126 LEU A C 1
ATOM 979 O O . LEU A 1 126 ? -10.854 1.286 15.422 1.00 76.94 126 LEU A O 1
ATOM 983 N N . ARG A 1 127 ? -10.347 2.970 16.793 1.00 85.44 127 ARG A N 1
ATOM 984 C CA . ARG A 1 127 ? -10.427 4.029 15.787 1.00 85.44 127 ARG A CA 1
ATOM 985 C C . ARG A 1 127 ? -9.171 4.878 15.814 1.00 85.44 127 ARG A C 1
ATOM 987 O O . ARG A 1 127 ? -8.724 5.282 16.890 1.00 85.44 127 ARG A O 1
ATOM 994 N N . SER A 1 128 ? -8.604 5.153 14.646 1.00 88.31 128 SER A N 1
ATOM 995 C CA . SER A 1 128 ? -7.424 6.002 14.509 1.00 88.31 128 SER A CA 1
ATOM 996 C C . SER A 1 128 ? -7.482 6.874 13.259 1.00 88.31 128 SER A C 1
ATOM 998 O O . SER A 1 128 ? -7.950 6.459 12.198 1.00 88.31 128 SER A O 1
ATOM 1000 N N . LEU A 1 129 ? -6.987 8.105 13.389 1.00 91.12 129 LEU A N 1
ATOM 1001 C CA . LEU A 1 129 ? -6.686 8.967 12.254 1.00 91.12 129 LEU A CA 1
ATOM 1002 C C . LEU A 1 129 ? -5.194 8.871 11.941 1.00 91.12 129 LEU A C 1
ATOM 1004 O O . LEU A 1 129 ? -4.356 9.179 12.790 1.00 91.12 129 LEU A O 1
ATOM 1008 N N . LYS A 1 130 ? -4.848 8.493 10.713 1.00 93.12 130 LYS A N 1
ATOM 1009 C CA . LYS A 1 130 ? -3.469 8.484 10.234 1.00 93.12 130 LYS A CA 1
ATOM 1010 C C . LYS A 1 130 ? -3.268 9.512 9.138 1.00 93.12 130 LYS A C 1
ATOM 1012 O O . LYS A 1 130 ? -3.963 9.515 8.128 1.00 93.12 130 LYS A O 1
ATOM 1017 N N . THR A 1 131 ? -2.226 10.310 9.312 1.00 94.06 131 THR A N 1
ATOM 1018 C CA . THR A 1 131 ? -1.621 11.099 8.244 1.00 94.06 131 THR A CA 1
ATOM 1019 C C . THR A 1 131 ? -0.192 10.630 8.041 1.00 94.06 131 THR A C 1
ATOM 1021 O O . THR A 1 131 ? 0.569 10.519 9.004 1.00 94.06 131 THR A O 1
ATOM 1024 N N . SER A 1 132 ? 0.172 10.297 6.804 1.00 94.75 132 SER A N 1
ATOM 1025 C CA . SER A 1 132 ? 1.491 9.742 6.501 1.00 94.75 132 SER A CA 1
ATOM 1026 C C . SER A 1 132 ? 2.059 10.219 5.172 1.00 94.75 132 SER A C 1
ATOM 1028 O O . SER A 1 132 ? 1.331 10.486 4.214 1.00 94.75 132 SER A O 1
ATOM 1030 N N . LEU A 1 133 ? 3.387 10.298 5.129 1.00 95.75 133 LEU A N 1
ATOM 1031 C CA . LEU A 1 133 ? 4.183 10.512 3.933 1.00 95.75 133 LEU A CA 1
ATOM 1032 C C . LEU A 1 133 ? 4.971 9.235 3.645 1.00 95.75 133 LEU A C 1
ATOM 1034 O O . LEU A 1 133 ? 5.800 8.813 4.450 1.00 95.75 133 LEU A O 1
ATOM 1038 N N . LYS A 1 134 ? 4.722 8.628 2.489 1.00 95.75 134 LYS A N 1
ATOM 1039 C CA . LYS A 1 134 ? 5.388 7.416 2.013 1.00 95.75 134 LYS A CA 1
ATOM 1040 C C . LYS A 1 134 ? 6.251 7.762 0.811 1.00 95.75 134 LYS A C 1
ATOM 1042 O O . LYS A 1 134 ? 5.776 8.371 -0.142 1.00 95.75 134 LYS A O 1
ATOM 1047 N N . SER A 1 135 ? 7.508 7.357 0.835 1.00 95.12 135 SER A N 1
ATOM 1048 C CA . SER A 1 135 ? 8.431 7.439 -0.289 1.00 95.12 135 SER A CA 1
ATOM 1049 C C . SER A 1 135 ? 8.879 6.035 -0.649 1.00 95.12 135 SER A C 1
ATOM 1051 O O . SER A 1 135 ? 9.216 5.247 0.229 1.00 95.12 135 SER A O 1
ATOM 1053 N N . SER A 1 136 ? 8.885 5.712 -1.932 1.00 94.62 136 SER A N 1
ATOM 1054 C CA . SER A 1 136 ? 9.385 4.440 -2.437 1.00 94.62 136 SER A CA 1
ATOM 1055 C C . SER A 1 136 ? 10.319 4.664 -3.613 1.00 94.62 136 SER A C 1
ATOM 1057 O O . SER A 1 136 ? 10.103 5.559 -4.432 1.00 94.62 136 SER A O 1
ATOM 1059 N N . LEU A 1 137 ? 11.362 3.848 -3.678 1.00 93.88 137 LEU A N 1
ATOM 1060 C CA . LEU A 1 137 ? 12.348 3.812 -4.742 1.00 93.88 137 LEU A CA 1
ATOM 1061 C C . LEU A 1 137 ? 12.560 2.354 -5.139 1.00 93.88 137 LEU A C 1
ATOM 1063 O O . LEU A 1 137 ? 13.063 1.560 -4.349 1.00 93.88 137 LEU A O 1
ATOM 1067 N N . SER A 1 138 ? 12.211 2.022 -6.373 1.00 91.81 138 SER A N 1
ATOM 1068 C CA . SER A 1 138 ? 12.499 0.725 -6.976 1.00 91.81 138 SER A CA 1
ATOM 1069 C C . SER A 1 138 ? 13.642 0.877 -7.963 1.00 91.81 138 SER A C 1
ATOM 1071 O O . SER A 1 138 ? 13.569 1.693 -8.881 1.00 91.81 138 SER A O 1
ATOM 1073 N N . TYR A 1 139 ? 14.697 0.088 -7.798 1.00 88.31 139 TYR A N 1
ATOM 1074 C CA . TYR A 1 139 ? 15.851 0.075 -8.684 1.00 88.31 139 TYR A CA 1
ATOM 1075 C C . TYR A 1 139 ? 16.301 -1.364 -8.936 1.00 88.31 139 TYR A C 1
ATOM 1077 O O . TYR A 1 139 ? 16.697 -2.079 -8.019 1.00 88.31 139 TYR A O 1
ATOM 1085 N N . ARG A 1 140 ? 16.289 -1.784 -10.208 1.00 85.31 140 ARG A N 1
ATOM 1086 C CA . ARG A 1 140 ? 16.601 -3.162 -10.628 1.00 85.31 140 ARG A CA 1
ATOM 1087 C C . ARG A 1 140 ? 15.757 -4.197 -9.867 1.00 85.31 140 ARG A C 1
ATOM 1089 O O . ARG A 1 140 ? 14.574 -4.337 -10.136 1.00 85.31 140 ARG A O 1
ATOM 1096 N N . TYR A 1 141 ? 16.401 -4.904 -8.949 1.00 83.88 141 TYR A N 1
ATOM 1097 C CA . TYR A 1 141 ? 15.913 -6.049 -8.194 1.00 83.88 141 TYR A CA 1
ATOM 1098 C C . TYR A 1 141 ? 15.481 -5.665 -6.781 1.00 83.88 141 TYR A C 1
ATOM 1100 O O . TYR A 1 141 ? 15.150 -6.540 -5.992 1.00 83.88 141 TYR A O 1
ATOM 1108 N N . THR A 1 142 ? 15.557 -4.382 -6.423 1.00 88.69 142 THR A N 1
ATOM 1109 C CA . THR A 1 142 ? 15.280 -3.915 -5.069 1.00 88.69 142 THR A CA 1
ATOM 1110 C C . THR A 1 142 ? 14.227 -2.822 -5.059 1.00 88.69 142 THR A C 1
ATOM 1112 O O . THR A 1 142 ? 14.168 -1.970 -5.946 1.00 88.69 142 THR A O 1
ATOM 1115 N N . GLN A 1 143 ? 13.403 -2.832 -4.020 1.00 92.12 143 GLN A N 1
ATOM 1116 C CA . GLN A 1 143 ? 12.468 -1.770 -3.696 1.00 92.12 143 GLN A CA 1
ATOM 1117 C C . GLN A 1 143 ? 12.678 -1.359 -2.246 1.00 92.12 143 GLN A C 1
ATOM 1119 O O . GLN A 1 143 ? 12.613 -2.186 -1.341 1.00 92.12 143 GLN A O 1
ATOM 1124 N N . LEU A 1 144 ? 12.921 -0.073 -2.033 1.00 93.50 144 LEU A N 1
ATOM 1125 C CA . LEU A 1 144 ? 13.025 0.544 -0.721 1.00 93.50 144 LEU A CA 1
ATOM 1126 C C . LEU A 1 144 ? 11.807 1.425 -0.511 1.00 93.50 144 LEU A C 1
ATOM 1128 O O . LEU A 1 144 ? 11.483 2.240 -1.373 1.00 93.50 144 LEU A O 1
ATOM 1132 N N . THR A 1 145 ? 11.165 1.299 0.640 1.00 94.69 145 THR A N 1
ATOM 1133 C CA . THR A 1 145 ? 10.031 2.135 1.016 1.00 94.69 145 THR A CA 1
ATOM 1134 C C . THR A 1 145 ? 10.251 2.677 2.416 1.00 94.69 145 THR A C 1
ATOM 1136 O O . THR A 1 145 ? 10.555 1.932 3.348 1.00 94.69 145 THR A O 1
ATOM 1139 N N . ALA A 1 146 ? 10.055 3.978 2.564 1.00 95.81 146 ALA A N 1
ATOM 1140 C CA . ALA A 1 146 ? 10.040 4.681 3.828 1.00 95.81 146 ALA A CA 1
ATOM 1141 C C . ALA A 1 146 ? 8.674 5.329 4.032 1.00 95.81 146 ALA A C 1
ATOM 1143 O O . ALA A 1 146 ? 8.103 5.900 3.108 1.00 95.81 146 ALA A O 1
ATOM 1144 N N . GLU A 1 147 ? 8.155 5.261 5.243 1.00 95.25 147 GLU A N 1
ATOM 1145 C CA . GLU A 1 147 ? 6.903 5.872 5.648 1.00 95.25 147 GLU A CA 1
ATOM 1146 C C . GLU A 1 147 ? 7.111 6.593 6.970 1.00 95.25 147 GLU A C 1
ATOM 1148 O O . GLU A 1 147 ? 7.659 6.038 7.920 1.00 95.25 147 GLU A O 1
ATOM 1153 N N . LEU A 1 148 ? 6.658 7.836 7.023 1.00 94.88 148 LEU A N 1
ATOM 1154 C CA . LEU A 1 148 ? 6.605 8.629 8.236 1.00 94.88 148 LEU A CA 1
ATOM 1155 C C . LEU A 1 148 ? 5.145 8.981 8.485 1.00 94.88 148 LEU A C 1
ATOM 1157 O O . LEU A 1 148 ? 4.523 9.660 7.667 1.00 94.88 148 LEU A O 1
ATOM 1161 N N . ALA A 1 149 ? 4.602 8.496 9.594 1.00 93.50 149 ALA A N 1
ATOM 1162 C CA . ALA A 1 149 ? 3.297 8.890 10.099 1.00 93.50 149 ALA A CA 1
ATOM 1163 C C . ALA A 1 149 ? 3.480 9.838 11.282 1.00 93.50 149 ALA A C 1
ATOM 1165 O O . ALA A 1 149 ? 4.407 9.680 12.081 1.00 93.50 149 ALA A O 1
ATOM 1166 N N . GLY A 1 150 ? 2.599 10.822 11.393 1.00 89.88 150 GLY A N 1
ATOM 1167 C CA . GLY A 1 150 ? 2.684 11.831 12.437 1.00 89.88 150 GLY A CA 1
ATOM 1168 C C . GLY A 1 150 ? 1.519 12.812 12.376 1.00 89.88 150 GLY A C 1
ATOM 1169 O O . GLY A 1 150 ? 0.505 12.499 11.752 1.00 89.88 150 GLY A O 1
ATOM 1170 N N . PRO A 1 151 ? 1.650 13.994 13.001 1.00 82.94 151 PRO A N 1
ATOM 1171 C CA . PRO A 1 151 ? 0.570 14.973 13.071 1.00 82.94 151 PRO A CA 1
ATOM 1172 C C . PRO A 1 151 ? 0.141 15.463 11.672 1.00 82.94 151 PRO A C 1
ATOM 1174 O O . PRO A 1 151 ? 0.983 15.549 10.774 1.00 82.94 151 PRO A O 1
ATOM 1177 N N . PRO A 1 152 ? -1.146 15.817 11.476 1.00 84.88 152 PRO A N 1
ATOM 1178 C CA . PRO A 1 152 ? -2.204 15.952 12.490 1.00 84.88 152 PRO A CA 1
ATOM 1179 C C . PRO A 1 152 ? -2.900 14.641 12.918 1.00 84.88 152 PRO A C 1
ATOM 1181 O O . PRO A 1 152 ? -3.860 14.701 13.678 1.00 84.88 152 PRO A O 1
ATOM 1184 N N . GLY A 1 153 ? -2.456 13.472 12.448 1.00 85.19 153 GLY A N 1
ATOM 1185 C CA . GLY A 1 153 ? -2.987 12.173 12.871 1.00 85.19 153 GLY A CA 1
ATOM 1186 C C . GLY A 1 153 ? -2.653 11.793 14.321 1.00 85.19 153 GLY A C 1
ATOM 1187 O O . GLY A 1 153 ? -1.695 12.286 14.916 1.00 85.19 153 GLY A O 1
ATOM 1188 N N . ASP A 1 154 ? -3.421 10.847 14.864 1.00 89.19 154 ASP A N 1
ATOM 1189 C CA . ASP A 1 154 ? -3.261 10.296 16.220 1.00 89.19 154 ASP A CA 1
ATOM 1190 C C . ASP A 1 154 ? -2.113 9.283 16.331 1.00 89.19 154 ASP A C 1
ATOM 1192 O O . ASP A 1 154 ? -1.738 8.854 17.428 1.00 89.19 154 ASP A O 1
ATOM 1196 N N . VAL A 1 155 ? -1.595 8.856 15.181 1.00 88.94 155 VAL A N 1
ATOM 1197 C CA . VAL A 1 155 ? -0.577 7.821 15.041 1.00 88.94 155 VAL A CA 1
ATOM 1198 C C . VAL A 1 155 ? 0.743 8.465 14.622 1.00 88.94 155 VAL A C 1
ATOM 1200 O O . VAL A 1 155 ? 0.782 9.276 13.697 1.00 88.94 155 VAL A O 1
ATOM 1203 N N . ALA A 1 156 ? 1.838 8.072 15.273 1.00 92.00 156 ALA A N 1
ATOM 1204 C CA . ALA A 1 156 ? 3.178 8.564 14.985 1.00 92.00 156 ALA A CA 1
ATOM 1205 C C . ALA A 1 156 ? 4.197 7.416 14.980 1.00 92.00 156 ALA A C 1
ATOM 1207 O O . ALA A 1 156 ? 4.472 6.800 16.012 1.00 92.00 156 ALA A O 1
ATOM 1208 N N . PHE A 1 157 ? 4.777 7.130 13.816 1.00 93.19 157 PHE A N 1
ATOM 1209 C CA . PHE A 1 157 ? 5.814 6.110 13.655 1.00 93.19 157 PHE A CA 1
ATOM 1210 C C . PHE A 1 157 ? 6.679 6.387 12.423 1.00 93.19 157 PHE A C 1
ATOM 1212 O O . PHE A 1 157 ? 6.260 7.068 11.486 1.00 93.19 157 PHE A O 1
ATOM 1219 N N . GLY A 1 158 ? 7.872 5.796 12.405 1.00 94.06 158 GLY A N 1
ATOM 1220 C CA . GLY A 1 158 ? 8.664 5.632 11.189 1.00 94.06 158 GLY A CA 1
ATOM 1221 C C . GLY A 1 158 ? 8.649 4.172 10.758 1.00 94.06 158 GLY A C 1
AT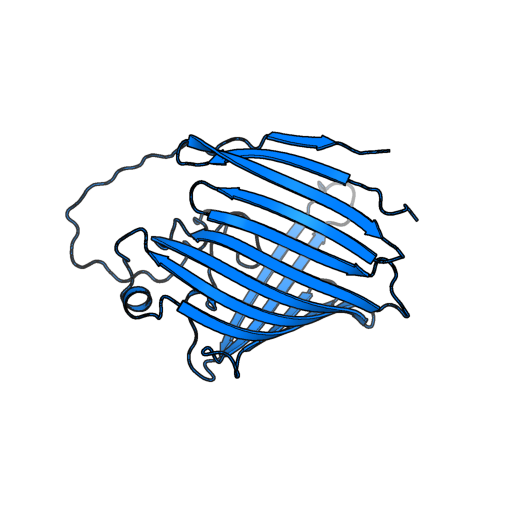OM 1222 O O . GLY A 1 158 ? 8.790 3.284 11.590 1.00 94.06 158 GLY A O 1
ATOM 1223 N N . LYS A 1 159 ? 8.463 3.888 9.475 1.00 94.19 159 LYS A N 1
ATOM 1224 C CA . LYS A 1 159 ? 8.470 2.525 8.940 1.00 94.19 159 LYS A CA 1
ATOM 1225 C C . LYS A 1 159 ? 9.379 2.473 7.728 1.00 94.19 159 LYS A C 1
ATOM 1227 O O . LYS A 1 159 ? 9.251 3.270 6.807 1.00 94.19 159 LYS A O 1
ATOM 1232 N N . LEU A 1 160 ? 10.305 1.530 7.737 1.00 93.62 160 LEU A N 1
ATOM 1233 C CA . LEU A 1 160 ? 11.237 1.280 6.649 1.00 93.62 160 LEU A CA 1
ATOM 1234 C C . LEU A 1 160 ? 11.058 -0.167 6.217 1.00 93.62 160 LEU A C 1
ATOM 1236 O O . LEU A 1 160 ? 11.010 -1.056 7.063 1.00 93.62 160 LEU A O 1
ATOM 1240 N N . HIS A 1 161 ? 10.959 -0.428 4.921 1.00 93.44 161 HIS A N 1
ATOM 1241 C CA . HIS A 1 161 ? 11.057 -1.790 4.419 1.00 93.44 161 HIS A CA 1
ATOM 1242 C C . HIS A 1 161 ? 11.798 -1.861 3.093 1.00 93.44 161 HIS A C 1
ATOM 1244 O O . HIS A 1 161 ? 11.782 -0.924 2.295 1.00 93.44 161 HIS A O 1
ATOM 1250 N N . ALA A 1 162 ? 12.448 -2.997 2.881 1.00 92.56 162 ALA A N 1
ATOM 1251 C CA . ALA A 1 162 ? 13.196 -3.323 1.688 1.00 92.56 162 ALA A CA 1
ATOM 1252 C C . ALA A 1 162 ? 12.724 -4.678 1.161 1.00 92.56 162 ALA A C 1
ATOM 1254 O O . ALA A 1 162 ? 12.628 -5.636 1.926 1.00 92.56 162 ALA A O 1
ATOM 1255 N N . LEU A 1 163 ? 12.452 -4.748 -0.136 1.00 91.38 163 LEU A N 1
ATOM 1256 C CA . LEU A 1 163 ? 12.205 -5.977 -0.878 1.00 91.38 163 LEU A CA 1
ATOM 1257 C C . LEU A 1 163 ? 13.355 -6.165 -1.867 1.00 91.38 163 LEU A C 1
ATOM 1259 O O . LEU A 1 163 ? 13.744 -5.210 -2.540 1.00 91.38 163 LEU A O 1
ATOM 1263 N N . ALA A 1 164 ? 13.897 -7.372 -1.950 1.00 89.88 164 ALA A N 1
ATOM 1264 C CA . ALA A 1 164 ? 14.924 -7.745 -2.909 1.00 89.88 164 ALA A CA 1
ATOM 1265 C C . ALA A 1 164 ? 14.540 -9.059 -3.596 1.00 89.88 164 ALA A C 1
ATOM 1267 O O . ALA A 1 164 ? 14.288 -10.053 -2.921 1.00 89.88 164 ALA A O 1
ATOM 1268 N N . GLU A 1 165 ? 14.529 -9.068 -4.925 1.00 87.31 165 GLU A N 1
ATOM 1269 C CA . GLU A 1 165 ? 14.167 -10.224 -5.745 1.00 87.31 165 GLU A CA 1
ATOM 1270 C C . GLU A 1 165 ? 15.226 -10.481 -6.815 1.00 87.31 165 GLU A C 1
ATOM 1272 O O . GLU A 1 165 ? 15.426 -9.676 -7.720 1.00 87.31 165 GLU A O 1
ATOM 1277 N N . ALA A 1 166 ? 15.889 -11.629 -6.756 1.00 85.31 166 ALA A N 1
ATOM 1278 C CA . ALA A 1 166 ? 16.865 -12.049 -7.748 1.00 85.31 166 ALA A CA 1
ATOM 1279 C C . ALA A 1 166 ? 16.404 -13.335 -8.434 1.00 85.31 166 ALA A C 1
ATOM 1281 O O . ALA A 1 166 ? 15.983 -14.289 -7.787 1.00 85.31 166 ALA A O 1
ATOM 1282 N N . THR A 1 167 ? 16.520 -13.376 -9.760 1.00 84.06 167 THR A N 1
ATOM 1283 C CA . THR A 1 167 ? 16.329 -14.605 -10.538 1.00 84.06 167 THR A CA 1
ATOM 1284 C C . THR A 1 167 ? 17.644 -14.968 -11.206 1.00 84.06 167 THR A C 1
ATOM 1286 O O . THR A 1 167 ? 18.136 -14.228 -12.058 1.00 84.06 167 THR A O 1
ATOM 1289 N N . ILE A 1 168 ? 18.213 -16.107 -10.828 1.00 82.44 168 ILE A N 1
ATOM 1290 C CA . ILE A 1 168 ? 19.426 -16.661 -11.424 1.00 82.44 168 ILE A CA 1
ATOM 1291 C C . ILE A 1 168 ? 18.990 -17.749 -12.398 1.00 82.44 168 ILE A C 1
ATOM 1293 O O . ILE A 1 168 ? 18.305 -18.692 -12.014 1.00 82.44 168 ILE A O 1
ATOM 1297 N N . ARG A 1 169 ? 19.363 -17.608 -13.669 1.00 81.81 169 ARG A N 1
ATOM 1298 C CA . ARG A 1 169 ? 19.067 -18.596 -14.710 1.00 81.81 169 ARG A CA 1
ATOM 1299 C C . ARG A 1 169 ? 20.347 -19.331 -15.081 1.00 81.81 169 ARG A C 1
ATOM 1301 O O . ARG A 1 169 ? 21.384 -18.684 -15.244 1.00 81.81 169 ARG A O 1
ATOM 1308 N N . SER A 1 170 ? 20.279 -20.649 -15.240 1.00 82.25 170 SER A N 1
ATOM 1309 C CA . SER A 1 170 ? 21.375 -21.402 -15.846 1.00 82.25 170 SER A CA 1
ATOM 1310 C C . SER A 1 170 ? 21.634 -20.883 -17.259 1.00 82.25 170 SER A C 1
ATOM 1312 O O . SER A 1 170 ? 20.690 -20.665 -18.021 1.00 82.25 170 SER A O 1
ATOM 1314 N N . ARG A 1 171 ? 22.903 -20.694 -17.632 1.00 71.88 171 ARG A N 1
ATOM 1315 C CA . ARG A 1 171 ? 23.250 -20.540 -19.049 1.00 71.88 171 ARG A CA 1
ATOM 1316 C C . ARG A 1 171 ? 23.001 -21.879 -19.732 1.00 71.88 171 ARG A C 1
ATOM 1318 O O . ARG A 1 171 ? 23.424 -22.902 -19.205 1.00 71.88 171 ARG A O 1
ATOM 1325 N N . GLU A 1 172 ? 22.310 -21.864 -20.866 1.00 58.59 172 GLU A N 1
ATOM 1326 C CA . GLU A 1 172 ? 22.172 -23.046 -21.713 1.00 58.59 172 GLU A CA 1
ATOM 1327 C C . GLU A 1 172 ? 23.574 -23.524 -22.108 1.00 58.59 172 GLU A C 1
ATOM 1329 O O . GLU A 1 172 ? 24.281 -22.868 -22.872 1.00 58.59 172 GLU A O 1
ATOM 1334 N N . SER A 1 173 ? 24.007 -24.645 -21.540 1.00 54.47 173 SER A N 1
ATOM 1335 C CA . SER A 1 173 ? 25.164 -25.388 -22.021 1.00 54.47 173 SER A CA 1
ATOM 1336 C C . SER A 1 173 ? 24.740 -26.839 -22.186 1.00 54.47 173 SER A C 1
ATOM 1338 O O . SER A 1 173 ? 24.636 -27.547 -21.187 1.00 54.47 173 SER A O 1
ATOM 1340 N N . GLY A 1 174 ? 24.471 -27.217 -23.439 1.00 55.66 174 GLY A N 1
ATOM 1341 C CA . GLY A 1 174 ? 24.478 -28.570 -24.020 1.00 55.66 174 GLY A CA 1
ATOM 1342 C C . GLY A 1 174 ? 23.645 -29.665 -23.353 1.00 55.66 174 GLY A C 1
ATOM 1343 O O . GLY A 1 174 ? 22.751 -30.213 -23.983 1.00 55.66 174 GLY A O 1
ATOM 1344 N N . ASP A 1 175 ? 23.931 -29.966 -22.090 1.00 61.66 175 ASP A N 1
ATOM 1345 C CA . ASP A 1 175 ? 23.599 -31.239 -21.449 1.00 61.66 175 ASP A CA 1
ATOM 1346 C C . ASP A 1 175 ? 22.798 -31.087 -20.144 1.00 61.66 175 ASP A C 1
ATOM 1348 O O . ASP A 1 175 ? 22.424 -32.079 -19.520 1.00 61.66 175 ASP A O 1
ATOM 1352 N N . PHE A 1 176 ? 22.510 -29.853 -19.713 1.00 62.03 176 PHE A N 1
ATOM 1353 C CA . PHE A 1 176 ? 21.757 -29.585 -18.485 1.00 62.03 176 PHE A CA 1
ATOM 1354 C C . PHE A 1 176 ? 20.398 -28.953 -18.781 1.00 62.03 176 PHE A C 1
ATOM 1356 O O . PHE A 1 176 ? 20.305 -27.952 -19.493 1.00 62.03 176 PHE A O 1
ATOM 1363 N N . TRP A 1 177 ? 19.345 -29.516 -18.179 1.00 70.50 177 TRP A N 1
ATOM 1364 C CA . TRP A 1 177 ? 18.008 -28.927 -18.192 1.00 70.50 177 TRP A CA 1
ATOM 1365 C C . TRP A 1 177 ? 18.067 -27.484 -17.672 1.00 70.50 177 TRP A C 1
ATOM 1367 O O . TRP A 1 177 ? 18.711 -27.238 -16.644 1.00 70.50 177 TRP A O 1
ATOM 1377 N N . PRO A 1 178 ? 17.406 -26.526 -18.346 1.00 79.56 178 PRO A N 1
ATOM 1378 C CA . PRO A 1 178 ? 17.404 -25.144 -17.900 1.00 79.56 178 PRO A CA 1
ATOM 1379 C C . PRO A 1 178 ? 16.769 -25.059 -16.510 1.00 79.56 178 PRO A C 1
ATOM 1381 O O . PRO A 1 178 ? 15.642 -25.507 -16.300 1.00 79.56 178 PRO A O 1
ATOM 1384 N N . TRP A 1 179 ? 17.489 -24.473 -15.555 1.00 76.94 179 TRP A N 1
ATOM 1385 C CA . TRP A 1 179 ? 16.989 -24.237 -14.206 1.00 76.94 179 TRP A CA 1
ATOM 1386 C C . TRP A 1 179 ? 16.977 -22.747 -13.876 1.00 76.94 179 TRP A C 1
ATOM 1388 O O . TRP A 1 179 ? 17.765 -21.937 -14.384 1.00 76.94 179 TRP A O 1
ATOM 1398 N N . HIS A 1 180 ? 16.039 -22.370 -13.011 1.00 81.75 180 HIS A N 1
ATOM 1399 C CA . HIS A 1 180 ? 15.876 -21.009 -12.522 1.00 81.75 180 HIS A CA 1
ATOM 1400 C C . HIS A 1 180 ? 15.804 -21.034 -10.997 1.00 81.75 180 HIS A C 1
ATOM 1402 O O . HIS A 1 180 ? 14.979 -21.737 -10.418 1.00 81.75 180 HIS A O 1
ATOM 1408 N N . LEU A 1 181 ? 16.675 -20.264 -10.351 1.00 81.75 181 LEU A N 1
ATOM 1409 C CA . LEU A 1 181 ? 16.653 -20.031 -8.915 1.00 81.75 181 LEU A CA 1
ATOM 1410 C C . LEU A 1 181 ? 16.071 -18.644 -8.657 1.00 81.75 181 LEU A C 1
ATOM 1412 O O . LEU A 1 181 ? 16.644 -17.637 -9.072 1.00 81.75 181 LEU A O 1
ATOM 1416 N N . HIS A 1 182 ? 14.944 -18.603 -7.956 1.00 83.94 182 HIS A N 1
ATOM 1417 C CA . HIS A 1 182 ? 14.313 -17.370 -7.504 1.00 83.94 182 HIS A CA 1
ATOM 1418 C C . HIS A 1 182 ? 14.629 -17.158 -6.024 1.00 83.94 182 HIS A C 1
ATOM 1420 O O . HIS A 1 182 ? 14.301 -17.997 -5.188 1.00 83.94 182 HIS A O 1
ATOM 1426 N N . LEU A 1 183 ? 15.269 -16.038 -5.707 1.00 84.81 183 LEU A N 1
ATOM 1427 C CA . LEU A 1 183 ? 15.554 -15.595 -4.349 1.00 84.81 183 LEU A CA 1
ATOM 1428 C C . LEU A 1 183 ? 14.735 -14.338 -4.085 1.00 84.81 183 LEU A C 1
ATOM 1430 O O . LEU A 1 183 ? 14.863 -13.360 -4.817 1.00 84.81 183 LEU A O 1
ATOM 1434 N N . ALA A 1 184 ? 13.919 -14.360 -3.040 1.00 86.06 184 ALA A N 1
ATOM 1435 C CA . ALA A 1 184 ? 13.183 -13.197 -2.572 1.00 86.06 184 ALA A CA 1
ATOM 1436 C C . ALA A 1 184 ? 13.482 -12.992 -1.088 1.00 86.06 184 ALA A C 1
ATOM 1438 O O . ALA A 1 184 ? 13.458 -13.942 -0.304 1.00 86.06 184 ALA A O 1
ATOM 1439 N N . GLY A 1 185 ? 13.789 -11.757 -0.713 1.00 87.19 185 GLY A N 1
ATOM 1440 C CA . GLY A 1 185 ? 14.055 -11.360 0.659 1.00 87.19 185 GLY A CA 1
ATOM 1441 C C . GLY A 1 185 ? 13.309 -10.079 0.982 1.00 87.19 185 GLY A C 1
ATOM 1442 O O . GLY A 1 185 ? 13.293 -9.143 0.183 1.00 87.19 185 GLY A O 1
ATOM 1443 N N . VAL A 1 186 ? 12.710 -10.034 2.166 1.00 90.56 186 VAL A N 1
ATOM 1444 C CA . VAL A 1 186 ? 12.049 -8.840 2.681 1.00 90.56 186 VAL A CA 1
ATOM 1445 C C . VAL A 1 186 ? 12.584 -8.521 4.067 1.00 90.56 186 VAL A C 1
ATOM 1447 O O . VAL A 1 186 ? 12.821 -9.409 4.884 1.00 90.56 186 VAL A O 1
ATOM 1450 N N . MET A 1 187 ? 12.777 -7.238 4.334 1.00 90.88 187 MET A N 1
ATOM 1451 C CA . MET A 1 187 ? 13.140 -6.726 5.647 1.00 90.88 187 MET A CA 1
ATOM 1452 C C . MET A 1 187 ? 12.235 -5.546 5.972 1.00 90.88 187 MET A C 1
ATOM 1454 O O . MET A 1 187 ? 11.990 -4.698 5.117 1.00 90.88 187 MET A O 1
ATOM 1458 N N . GLY A 1 188 ? 11.752 -5.483 7.208 1.00 91.44 188 GLY A N 1
ATOM 1459 C CA . GLY A 1 188 ? 10.913 -4.399 7.699 1.00 91.44 188 GLY A CA 1
ATOM 1460 C C . GLY A 1 188 ? 11.360 -3.960 9.085 1.00 91.44 188 GLY A C 1
ATOM 1461 O O . GLY A 1 188 ? 11.624 -4.793 9.946 1.00 91.44 188 GLY A O 1
ATOM 1462 N N . LEU A 1 189 ? 11.433 -2.651 9.300 1.00 92.38 189 LEU A N 1
ATOM 1463 C CA . LEU A 1 189 ? 11.717 -2.029 10.584 1.00 92.38 189 LEU A CA 1
ATOM 1464 C C . LEU A 1 189 ? 10.632 -0.999 10.889 1.00 92.38 189 LEU A C 1
ATOM 1466 O O . LEU A 1 189 ? 10.365 -0.105 10.084 1.00 92.38 189 LEU A O 1
ATOM 1470 N N . LEU A 1 190 ? 10.004 -1.134 12.054 1.00 91.06 190 LEU A N 1
ATOM 1471 C CA . LEU A 1 190 ? 9.058 -0.162 12.588 1.00 91.06 190 LEU A CA 1
ATOM 1472 C C . LEU A 1 190 ? 9.740 0.568 13.747 1.00 91.06 190 LEU A C 1
ATOM 1474 O O . LEU A 1 190 ? 10.041 -0.030 14.776 1.00 91.06 190 LEU A O 1
ATOM 1478 N N . LEU A 1 191 ? 10.008 1.852 13.551 1.00 89.56 191 LEU A N 1
ATOM 1479 C CA . LEU A 1 191 ? 10.593 2.757 14.527 1.00 89.56 191 LEU A CA 1
ATOM 1480 C C . LEU A 1 191 ? 9.470 3.414 15.346 1.00 89.56 191 LEU A C 1
ATOM 1482 O O . LEU A 1 191 ? 8.662 4.169 14.784 1.00 89.56 191 LEU A O 1
ATOM 1486 N N . PRO A 1 192 ? 9.404 3.167 16.664 1.00 77.69 192 PRO A N 1
ATOM 1487 C CA . PRO A 1 192 ? 8.423 3.805 17.528 1.00 77.69 192 PRO A CA 1
ATOM 1488 C C . PRO A 1 192 ? 8.839 5.259 17.790 1.00 77.69 192 PRO A C 1
ATOM 1490 O O . PRO A 1 192 ? 9.638 5.542 18.675 1.00 77.69 192 PRO A O 1
ATOM 1493 N N . VAL A 1 193 ? 8.309 6.188 16.993 1.00 83.44 193 VAL A N 1
ATOM 1494 C CA . VAL A 1 193 ? 8.456 7.640 17.227 1.00 83.44 193 VAL A CA 1
ATOM 1495 C C . VAL A 1 193 ? 7.382 8.140 18.205 1.00 83.44 193 VAL A C 1
ATOM 1497 O O . VAL A 1 193 ? 7.602 9.079 18.962 1.00 83.44 193 VAL A O 1
ATOM 1500 N N . GLY A 1 194 ? 6.228 7.472 18.228 1.00 81.88 194 GLY A N 1
ATOM 1501 C CA . GLY A 1 194 ? 5.134 7.688 19.165 1.00 81.88 194 GLY A CA 1
ATOM 1502 C C . GLY A 1 194 ? 4.237 6.452 19.228 1.00 81.88 194 GLY A C 1
ATOM 1503 O O . GLY A 1 194 ? 4.724 5.327 19.349 1.00 81.88 194 GLY A O 1
ATOM 1504 N N . LYS A 1 195 ? 2.916 6.644 19.161 1.00 81.19 195 LYS A N 1
ATOM 1505 C CA . LYS A 1 195 ? 1.951 5.535 19.183 1.00 81.19 195 LYS A CA 1
ATOM 1506 C C . LYS A 1 195 ? 1.761 4.962 17.778 1.00 81.19 195 LYS A C 1
ATOM 1508 O O . LYS A 1 195 ? 1.496 5.714 16.846 1.00 81.19 195 LYS A O 1
ATOM 1513 N N . SER A 1 196 ? 1.861 3.640 17.650 1.00 80.38 196 SER A N 1
ATOM 1514 C CA . SER A 1 196 ? 1.493 2.880 16.445 1.00 80.38 196 SER A CA 1
ATOM 1515 C C . SER A 1 196 ? 0.289 1.982 16.734 1.00 80.38 196 SER A C 1
ATOM 1517 O O . SER A 1 196 ? 0.057 1.626 17.893 1.00 80.38 196 SER A O 1
ATOM 1519 N N . CYS A 1 197 ? -0.465 1.621 15.696 1.00 78.56 197 CYS A N 1
ATOM 1520 C CA . CYS A 1 197 ? -1.590 0.687 15.777 1.00 78.56 197 CYS A CA 1
ATOM 1521 C C . CYS A 1 197 ? -1.202 -0.682 15.191 1.00 78.56 197 CYS A C 1
ATOM 1523 O O . CYS A 1 197 ? -0.240 -0.794 14.426 1.00 78.56 197 CYS A O 1
ATOM 1525 N N . ALA A 1 198 ? -1.966 -1.735 15.484 1.00 75.94 198 ALA A N 1
ATOM 1526 C CA . ALA A 1 198 ? -1.769 -3.061 14.898 1.00 75.94 198 ALA A CA 1
ATOM 1527 C C . ALA A 1 198 ? -1.828 -3.061 13.369 1.00 75.94 198 ALA A C 1
ATOM 1529 O O . ALA A 1 198 ? -1.091 -3.804 12.722 1.00 75.94 198 ALA A O 1
ATOM 1530 N N . GLN A 1 199 ? -2.638 -2.172 12.794 1.00 79.12 199 GLN A N 1
ATOM 1531 C CA . GLN A 1 199 ? -2.730 -1.946 11.350 1.00 79.12 199 GLN A CA 1
ATOM 1532 C C . GLN A 1 199 ? -1.391 -1.493 10.737 1.00 79.12 199 GLN A C 1
ATOM 1534 O O . GLN A 1 199 ? -1.140 -1.723 9.557 1.00 79.12 199 GLN A O 1
ATOM 1539 N N . ASP A 1 200 ? -0.502 -0.868 11.519 1.00 82.69 200 ASP A N 1
ATOM 1540 C CA . ASP A 1 200 ? 0.790 -0.367 11.034 1.00 82.69 200 ASP A CA 1
ATOM 1541 C C . ASP A 1 200 ? 1.932 -1.380 11.189 1.00 82.69 200 ASP A C 1
ATOM 1543 O O . ASP A 1 200 ? 3.022 -1.177 10.636 1.00 82.69 200 ASP A O 1
ATOM 1547 N N . ARG A 1 201 ? 1.696 -2.489 11.899 1.00 82.50 201 ARG A N 1
ATOM 1548 C CA . ARG A 1 201 ? 2.691 -3.547 12.112 1.00 82.50 201 ARG A CA 1
ATOM 1549 C C . ARG A 1 201 ? 3.014 -4.287 10.813 1.00 82.50 201 ARG A C 1
ATOM 1551 O O . ARG A 1 201 ? 2.324 -4.176 9.798 1.00 82.50 201 ARG A O 1
ATOM 1558 N N . PHE A 1 202 ? 4.140 -4.993 10.822 1.00 82.69 202 PHE A N 1
ATOM 1559 C CA . PHE A 1 202 ? 4.441 -5.961 9.776 1.00 82.69 202 PHE A CA 1
ATOM 1560 C C . PHE A 1 202 ? 3.746 -7.266 10.118 1.00 82.69 202 PHE A C 1
ATOM 1562 O O . PHE A 1 202 ? 3.866 -7.752 11.240 1.00 82.69 202 PHE A O 1
ATOM 1569 N N . HIS A 1 203 ? 3.050 -7.816 9.134 1.00 78.31 203 HIS A N 1
ATOM 1570 C CA . HIS A 1 203 ? 2.372 -9.092 9.249 1.00 78.31 203 HIS A CA 1
ATOM 1571 C C . HIS A 1 203 ? 2.997 -10.064 8.263 1.00 78.31 203 HIS A C 1
ATOM 1573 O O . HIS A 1 203 ? 3.302 -9.679 7.135 1.00 78.31 203 HIS A O 1
ATOM 1579 N N . LEU A 1 204 ? 3.206 -11.301 8.702 1.00 79.19 204 LEU A N 1
ATOM 1580 C CA . LEU A 1 204 ? 3.767 -12.374 7.890 1.00 79.19 204 LEU A CA 1
ATOM 1581 C C . LEU A 1 204 ? 2.696 -13.441 7.654 1.00 79.19 204 LEU A C 1
ATOM 1583 O O . LEU A 1 204 ? 1.930 -13.776 8.560 1.00 79.19 204 LEU A O 1
ATOM 1587 N N . GLY A 1 205 ? 2.676 -14.005 6.450 1.00 74.94 205 GLY A N 1
ATOM 1588 C CA . GLY A 1 205 ? 1.726 -15.054 6.072 1.00 74.94 205 GLY A CA 1
ATOM 1589 C C . GLY A 1 205 ? 0.763 -14.632 4.972 1.00 74.94 205 GLY A C 1
ATOM 1590 O O . GLY A 1 205 ? 0.581 -13.448 4.700 1.00 74.94 205 GLY A O 1
ATOM 1591 N N . GLY A 1 206 ? 0.159 -15.621 4.320 1.00 71.00 206 GLY A N 1
ATOM 1592 C CA . GLY A 1 206 ? -0.708 -15.427 3.161 1.00 71.00 206 GLY A CA 1
ATOM 1593 C C . GLY A 1 206 ? -0.063 -15.878 1.853 1.00 71.00 206 GLY A C 1
ATOM 1594 O O . GLY A 1 206 ? 1.134 -16.165 1.774 1.00 71.00 206 GLY A O 1
ATOM 1595 N N . ALA A 1 207 ? -0.890 -15.971 0.813 1.00 66.94 207 ALA A N 1
ATOM 1596 C CA . ALA A 1 207 ? -0.491 -16.516 -0.482 1.00 66.94 207 ALA A CA 1
ATOM 1597 C C . ALA A 1 207 ? 0.256 -15.508 -1.378 1.00 66.94 207 ALA A C 1
ATOM 1599 O O . ALA A 1 207 ? 0.975 -15.924 -2.289 1.00 66.94 207 ALA A O 1
ATOM 1600 N N . SER A 1 208 ? 0.100 -14.204 -1.124 1.00 66.69 208 SER A N 1
ATOM 1601 C CA . SER A 1 208 ? 0.584 -13.121 -1.990 1.00 66.69 208 SER A CA 1
ATOM 1602 C C . SER A 1 208 ? 0.966 -11.862 -1.211 1.00 66.69 208 SER A C 1
ATOM 1604 O O . SER A 1 208 ? 0.365 -11.564 -0.182 1.00 66.69 208 SER A O 1
ATOM 1606 N N . GLY A 1 209 ? 1.943 -11.107 -1.724 1.00 68.12 209 GLY A N 1
ATOM 1607 C CA . GLY A 1 209 ? 2.415 -9.848 -1.140 1.00 68.12 209 GLY A CA 1
ATOM 1608 C C . GLY A 1 209 ? 3.884 -9.883 -0.697 1.00 68.12 209 GLY A C 1
ATOM 1609 O O . GLY A 1 209 ? 4.490 -10.951 -0.635 1.00 68.12 209 GLY A O 1
ATOM 1610 N N . PRO A 1 210 ? 4.471 -8.719 -0.366 1.00 65.62 210 PRO A N 1
ATOM 1611 C CA . PRO A 1 210 ? 5.897 -8.600 -0.043 1.00 65.62 210 PRO A CA 1
ATOM 1612 C C . PRO A 1 210 ? 6.300 -9.334 1.246 1.00 65.62 210 PRO A C 1
ATOM 1614 O O . PRO A 1 210 ? 7.468 -9.649 1.426 1.00 65.62 210 PRO A O 1
ATOM 1617 N N . PHE A 1 211 ? 5.338 -9.624 2.125 1.00 73.00 211 PHE A N 1
ATOM 1618 C CA . PHE A 1 211 ? 5.518 -10.366 3.378 1.00 73.00 211 PHE A CA 1
ATOM 1619 C C . PHE A 1 211 ? 4.780 -11.718 3.366 1.00 73.00 211 PHE A C 1
ATOM 1621 O O . PHE A 1 211 ? 4.510 -12.311 4.415 1.00 73.00 211 PHE A O 1
ATOM 1628 N N . ALA A 1 212 ? 4.428 -12.206 2.172 1.00 76.88 212 ALA A N 1
ATOM 1629 C CA . ALA A 1 212 ? 3.746 -13.478 2.012 1.00 76.88 212 ALA A CA 1
ATOM 1630 C C . ALA A 1 212 ? 4.648 -14.630 2.440 1.00 76.88 212 ALA A C 1
ATOM 1632 O O . ALA A 1 212 ? 5.761 -14.798 1.941 1.00 76.88 212 ALA A O 1
ATOM 1633 N N . LEU A 1 213 ? 4.123 -15.460 3.332 1.00 77.19 213 LEU A N 1
ATOM 1634 C CA . LEU A 1 213 ? 4.760 -16.694 3.755 1.00 77.19 213 LEU A CA 1
ATOM 1635 C C . LEU A 1 213 ? 3.797 -17.833 3.433 1.00 77.19 213 LEU A C 1
ATOM 1637 O O . LEU A 1 213 ? 2.859 -18.108 4.183 1.00 77.19 213 LEU A O 1
ATOM 1641 N N . LYS A 1 214 ? 4.010 -18.461 2.270 1.00 77.19 214 LYS A N 1
ATOM 1642 C CA . LYS A 1 214 ? 3.185 -19.585 1.812 1.00 77.19 214 LYS A CA 1
ATOM 1643 C C . LYS A 1 214 ? 3.186 -20.696 2.864 1.00 77.19 214 LYS A C 1
ATOM 1645 O O . LYS A 1 214 ? 4.217 -20.992 3.460 1.00 77.19 214 LYS A O 1
ATOM 1650 N N . GLY A 1 215 ? 2.024 -21.308 3.079 1.00 72.62 215 GLY A N 1
ATOM 1651 C CA . GLY A 1 215 ? 1.815 -22.303 4.137 1.00 72.62 215 GLY A CA 1
ATOM 1652 C C . GLY A 1 215 ? 1.326 -21.715 5.464 1.00 72.62 215 GLY A C 1
ATOM 1653 O O . GLY A 1 215 ? 0.858 -22.467 6.312 1.00 72.62 215 GLY A O 1
ATOM 1654 N N . PHE A 1 216 ? 1.347 -20.389 5.623 1.00 69.62 216 PHE A N 1
ATOM 1655 C CA . PHE A 1 216 ? 0.677 -19.695 6.721 1.00 69.62 216 PHE A CA 1
ATOM 1656 C C . PHE A 1 216 ? -0.574 -18.989 6.202 1.00 69.62 216 PHE A C 1
ATOM 1658 O O . PHE A 1 216 ? -0.585 -18.462 5.086 1.00 69.62 216 PHE A O 1
ATOM 1665 N N . ALA A 1 217 ? -1.618 -18.952 7.033 1.00 68.44 217 ALA A N 1
ATOM 1666 C CA . ALA A 1 217 ? -2.762 -18.078 6.796 1.00 68.44 217 ALA A CA 1
ATOM 1667 C C . ALA A 1 217 ? -2.295 -16.617 6.670 1.00 68.44 217 ALA A C 1
ATOM 1669 O O . ALA A 1 217 ? -1.230 -16.256 7.179 1.00 68.44 217 ALA A O 1
ATOM 1670 N N . GLU A 1 218 ? -3.077 -15.778 5.993 1.00 65.62 218 GLU A N 1
ATOM 1671 C CA . GLU A 1 218 ? -2.782 -14.347 5.896 1.00 65.62 218 GLU A CA 1
ATOM 1672 C C . GLU A 1 218 ? -2.622 -13.734 7.293 1.00 65.62 218 GLU A C 1
ATOM 1674 O O . GLU A 1 218 ? -3.460 -13.964 8.164 1.00 65.62 218 GLU A O 1
ATOM 1679 N N . ASN A 1 219 ? -1.510 -13.025 7.519 1.00 65.81 219 ASN A N 1
ATOM 1680 C CA . ASN A 1 219 ? -1.093 -12.486 8.824 1.00 65.81 219 ASN A CA 1
ATOM 1681 C C . ASN A 1 219 ? -0.965 -13.530 9.959 1.00 65.81 219 ASN A C 1
ATOM 1683 O O . ASN A 1 219 ? -0.896 -13.180 11.132 1.00 65.81 219 ASN A O 1
ATOM 1687 N N . GLY A 1 220 ? -0.935 -14.825 9.637 1.00 64.88 220 GLY A N 1
ATOM 1688 C CA . GLY A 1 220 ? -0.971 -15.908 10.618 1.00 64.88 220 GLY A CA 1
ATOM 1689 C C . GLY A 1 220 ? 0.365 -16.219 11.296 1.00 64.88 220 GLY A C 1
ATOM 1690 O O . GLY A 1 220 ? 0.373 -16.934 12.299 1.00 64.88 220 GLY A O 1
ATOM 1691 N N . ALA A 1 221 ? 1.486 -15.715 10.775 1.00 71.62 221 ALA A N 1
ATOM 1692 C CA . ALA A 1 221 ? 2.815 -15.910 11.353 1.00 71.62 221 ALA A CA 1
ATOM 1693 C C . ALA A 1 221 ? 3.157 -14.769 12.329 1.00 71.62 221 ALA A C 1
ATOM 1695 O O . ALA A 1 221 ? 4.080 -13.988 12.102 1.00 71.62 221 ALA A O 1
ATOM 1696 N N . GLU A 1 222 ? 2.394 -14.676 13.421 1.00 66.31 222 GLU A N 1
ATOM 1697 C CA . GLU A 1 222 ? 2.564 -13.660 14.465 1.00 66.31 222 GLU A CA 1
ATOM 1698 C C . GLU A 1 222 ? 2.748 -14.274 15.868 1.00 66.31 222 GLU A C 1
ATOM 1700 O O . GLU A 1 222 ? 2.248 -15.373 16.140 1.00 66.31 222 GLU A O 1
ATOM 1705 N N . PRO A 1 223 ? 3.447 -13.586 16.793 1.00 57.31 223 PRO A N 1
ATOM 1706 C CA . PRO A 1 223 ? 3.518 -14.000 18.190 1.00 57.31 223 PRO A CA 1
ATOM 1707 C C . PRO A 1 223 ? 2.124 -13.978 18.828 1.00 57.31 223 PRO A C 1
ATOM 1709 O O . PRO A 1 223 ? 1.529 -12.918 19.022 1.00 57.31 223 PRO A O 1
ATOM 1712 N N . ARG A 1 224 ? 1.599 -15.151 19.189 1.00 59.62 224 ARG A N 1
ATOM 1713 C CA . ARG A 1 224 ? 0.313 -15.277 19.887 1.00 59.62 224 ARG A CA 1
ATOM 1714 C C . ARG A 1 224 ? 0.534 -15.320 21.393 1.00 59.62 224 ARG A C 1
ATOM 1716 O O . ARG A 1 224 ? 1.417 -16.030 21.874 1.00 59.62 224 ARG A O 1
ATOM 1723 N N . ALA A 1 225 ? -0.290 -14.598 22.149 1.00 48.97 225 ALA A N 1
ATOM 1724 C CA . ALA A 1 225 ? -0.312 -14.765 23.595 1.00 48.97 225 ALA A CA 1
ATOM 1725 C C . ALA A 1 225 ? -0.776 -16.192 23.932 1.00 48.97 225 ALA A C 1
ATOM 1727 O O . ALA A 1 225 ? -1.698 -16.735 23.317 1.00 48.97 225 ALA A O 1
ATOM 1728 N N . ARG A 1 226 ? -0.114 -16.818 24.907 1.00 41.00 226 ARG A N 1
ATOM 1729 C CA . ARG A 1 226 ? -0.469 -18.152 25.394 1.00 41.00 226 ARG A CA 1
ATOM 1730 C C . ARG A 1 226 ? -1.834 -18.050 26.087 1.00 41.00 226 ARG A C 1
ATOM 1732 O O . ARG A 1 226 ? -1.930 -17.422 27.138 1.00 41.00 226 ARG A O 1
ATOM 1739 N N . ARG A 1 227 ? -2.893 -18.622 25.502 1.00 49.78 227 ARG A N 1
ATOM 1740 C CA . ARG A 1 227 ? -4.219 -18.670 26.142 1.00 49.78 227 ARG A CA 1
ATOM 1741 C C . ARG A 1 227 ? -4.116 -19.456 27.455 1.00 49.78 227 ARG A C 1
ATOM 1743 O O . ARG A 1 227 ? -3.832 -20.649 27.434 1.00 49.78 227 ARG A O 1
ATOM 1750 N N . MET A 1 228 ? -4.377 -18.808 28.592 1.00 42.47 228 MET A N 1
ATOM 1751 C CA . MET A 1 228 ? -4.732 -19.501 29.836 1.00 42.47 228 MET A CA 1
ATOM 1752 C C . MET A 1 228 ? -6.224 -19.841 29.793 1.00 42.47 228 MET A C 1
ATOM 1754 O O . MET A 1 228 ? -7.037 -19.108 30.343 1.00 42.47 228 MET A O 1
ATOM 1758 N N . SER A 1 229 ? -6.580 -20.885 29.042 1.00 42.09 229 SER A N 1
ATOM 1759 C CA . SER A 1 229 ? -7.781 -21.733 29.191 1.00 42.09 229 SER A CA 1
ATOM 1760 C C . SER A 1 229 ? -8.083 -22.419 27.856 1.00 42.09 229 SER A C 1
ATOM 1762 O O . SER A 1 229 ? -8.644 -21.832 26.935 1.00 42.09 229 SER A O 1
ATOM 1764 N N . GLU A 1 230 ? -7.703 -23.689 27.742 1.00 41.47 230 GLU A N 1
ATOM 1765 C CA . GLU A 1 230 ? -8.270 -24.588 26.739 1.00 41.47 230 GLU A CA 1
ATOM 1766 C C . GLU A 1 230 ? -9.412 -25.363 27.394 1.00 41.47 230 GLU A C 1
ATOM 1768 O O . GLU A 1 230 ? -9.206 -26.404 28.004 1.00 41.47 230 GLU A O 1
ATOM 1773 N N . THR A 1 231 ? -10.630 -24.848 27.261 1.00 43.81 231 THR A N 1
ATOM 1774 C CA . THR A 1 231 ? -11.814 -25.700 27.103 1.00 43.81 231 THR A CA 1
ATOM 1775 C C . THR A 1 231 ? -12.699 -25.024 26.065 1.00 43.81 231 THR A C 1
ATOM 1777 O O . THR A 1 231 ? -13.321 -24.020 26.383 1.00 43.81 231 THR A O 1
ATOM 1780 N N . LEU A 1 232 ? -12.639 -25.494 24.811 1.00 44.78 232 LEU A N 1
ATOM 1781 C CA . LEU A 1 232 ? -13.679 -25.484 23.755 1.00 44.78 232 LEU A CA 1
ATOM 1782 C C . LEU A 1 232 ? -13.041 -25.856 22.392 1.00 44.78 232 LEU A C 1
ATOM 1784 O O . LEU A 1 232 ? -11.821 -25.738 22.244 1.00 44.78 232 LEU A O 1
ATOM 1788 N N . PRO A 1 233 ? -13.812 -26.442 21.454 1.00 40.34 233 PRO A N 1
ATOM 1789 C CA . PRO A 1 233 ? -13.395 -27.609 20.692 1.00 40.34 233 PRO A CA 1
ATOM 1790 C C . PRO A 1 233 ? -12.695 -27.269 19.374 1.00 40.34 233 PRO A C 1
ATOM 1792 O O . PRO A 1 233 ? -12.761 -26.161 18.848 1.00 40.34 233 PRO A O 1
ATOM 1795 N N . LYS A 1 234 ? -12.019 -28.288 18.837 1.00 46.28 234 LYS A N 1
ATOM 1796 C CA . LYS A 1 234 ? -11.463 -28.316 17.484 1.00 46.28 234 LYS A CA 1
ATOM 1797 C C . LYS A 1 234 ? -12.590 -28.472 16.459 1.00 46.28 234 LYS A C 1
ATOM 1799 O O . LYS A 1 234 ? -12.889 -29.603 16.091 1.00 46.28 234 LYS A O 1
ATOM 1804 N N . ASP A 1 235 ? -13.093 -27.371 15.918 1.00 36.28 235 ASP A N 1
ATOM 1805 C CA . ASP A 1 235 ? -13.778 -27.413 14.624 1.00 36.28 235 ASP A CA 1
ATOM 1806 C C . ASP A 1 235 ? -12.758 -27.150 13.515 1.00 36.28 235 ASP A C 1
ATOM 1808 O O . ASP A 1 235 ? -12.321 -26.032 13.242 1.00 36.28 235 ASP A O 1
ATOM 1812 N N . LYS A 1 236 ? -12.301 -28.255 12.919 1.00 42.53 236 LYS A N 1
ATOM 1813 C CA . LYS A 1 236 ? -11.626 -28.265 11.623 1.00 42.53 236 LYS A CA 1
ATOM 1814 C C . LYS A 1 236 ? -12.707 -28.300 10.545 1.00 42.53 236 LYS A C 1
ATOM 1816 O O . LYS A 1 236 ? -13.016 -29.373 10.040 1.00 42.53 236 LYS A O 1
ATOM 1821 N N . GLU A 1 237 ? -13.220 -27.146 10.146 1.00 34.97 237 GLU A N 1
ATOM 1822 C CA . GLU A 1 237 ? -13.916 -27.027 8.864 1.00 34.97 237 GLU A CA 1
ATOM 1823 C C . GLU A 1 237 ? -13.020 -26.27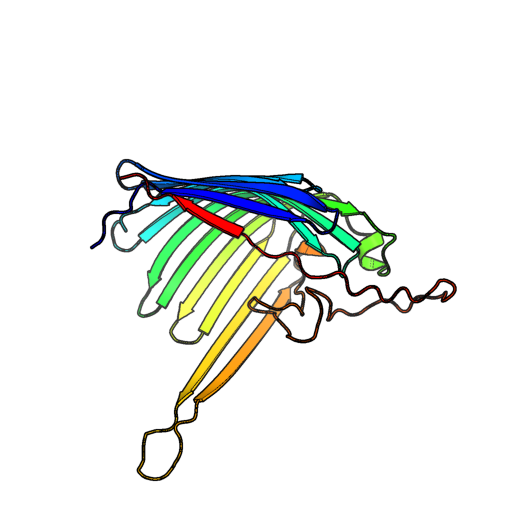6 7.879 1.00 34.97 237 GLU A C 1
ATOM 1825 O O . GLU A 1 237 ? -12.757 -25.078 7.985 1.00 34.97 237 GLU A O 1
ATOM 1830 N N . HIS A 1 238 ? -12.457 -27.035 6.936 1.00 37.84 238 HIS A N 1
ATOM 1831 C CA . HIS A 1 238 ? -11.907 -26.494 5.700 1.00 37.84 238 HIS A CA 1
ATOM 1832 C C . HIS A 1 238 ? -13.086 -26.086 4.818 1.00 37.84 238 HIS A C 1
ATOM 1834 O O . HIS A 1 238 ? -13.565 -26.884 4.015 1.00 37.84 238 HIS A O 1
ATOM 1840 N N . ASN A 1 239 ? -13.562 -24.853 4.980 1.00 30.94 239 ASN A N 1
ATOM 1841 C CA . ASN A 1 239 ? -14.559 -24.305 4.071 1.00 30.94 239 ASN A CA 1
ATOM 1842 C C . ASN A 1 239 ? -13.921 -24.074 2.699 1.00 30.94 239 ASN A C 1
ATOM 1844 O O . ASN A 1 239 ? -12.858 -23.459 2.577 1.00 30.94 239 ASN A O 1
ATOM 1848 N N . ALA A 1 240 ? -14.563 -24.645 1.682 1.00 31.38 240 ALA A N 1
ATOM 1849 C CA . ALA A 1 240 ? -14.165 -24.563 0.289 1.00 31.38 240 ALA A CA 1
ATOM 1850 C C . ALA A 1 240 ? -13.976 -23.097 -0.133 1.00 31.38 240 ALA A C 1
ATOM 1852 O O . ALA A 1 240 ? -14.826 -22.245 0.115 1.00 31.38 240 ALA A O 1
ATOM 1853 N N . LEU A 1 241 ? -12.838 -22.816 -0.766 1.00 38.19 241 LEU A N 1
ATOM 1854 C CA . LEU A 1 241 ? -12.532 -21.519 -1.357 1.00 38.19 241 LEU A CA 1
ATOM 1855 C C . LEU A 1 241 ? -13.499 -21.286 -2.529 1.00 38.19 241 LEU A C 1
ATOM 1857 O O . LEU A 1 241 ? -13.463 -22.029 -3.510 1.00 38.19 241 LEU A O 1
ATOM 1861 N N . GLY A 1 242 ? -14.380 -20.291 -2.393 1.00 32.53 242 GLY A N 1
ATOM 1862 C CA . GLY A 1 242 ? -15.300 -19.852 -3.442 1.00 32.53 242 GLY A CA 1
ATOM 1863 C C . GLY A 1 242 ? -14.556 -19.480 -4.728 1.00 32.53 242 GLY A C 1
ATOM 1864 O O . GLY A 1 242 ? -13.450 -18.940 -4.688 1.00 32.53 242 GLY A O 1
ATOM 1865 N N . GLY A 1 243 ? -15.144 -19.828 -5.872 1.00 34.75 243 GLY A N 1
ATOM 1866 C CA . GLY A 1 243 ? -14.584 -19.538 -7.190 1.00 34.75 243 GLY A CA 1
ATOM 1867 C C . GLY A 1 243 ? -14.919 -18.120 -7.649 1.00 34.75 243 GLY A C 1
ATOM 1868 O O . GLY A 1 243 ? -16.072 -17.706 -7.594 1.00 34.75 243 GLY A O 1
ATOM 1869 N N . GLU A 1 244 ? -13.918 -17.397 -8.150 1.00 35.78 244 GLU A N 1
ATOM 1870 C CA . GLU A 1 244 ? -14.106 -16.092 -8.788 1.00 35.78 244 GLU A CA 1
ATOM 1871 C C . GLU A 1 244 ? -14.669 -16.260 -10.208 1.00 35.78 244 GLU A C 1
ATOM 1873 O O . GLU A 1 244 ? -14.066 -16.924 -11.055 1.00 35.78 244 GLU A O 1
ATOM 1878 N N . ALA A 1 245 ? -15.799 -15.613 -10.502 1.00 38.44 245 ALA A N 1
ATOM 1879 C CA . ALA A 1 245 ? -16.288 -15.432 -11.865 1.00 38.44 245 ALA A CA 1
ATOM 1880 C C . ALA A 1 245 ? -16.072 -13.970 -12.286 1.00 38.44 245 ALA A C 1
ATOM 1882 O O . ALA A 1 245 ? -16.737 -13.051 -11.804 1.00 38.44 245 ALA A O 1
ATOM 1883 N N . VAL A 1 246 ? -15.125 -13.740 -13.198 1.00 40.44 246 VAL A N 1
ATOM 1884 C CA . VAL A 1 246 ? -14.807 -12.401 -13.714 1.00 40.44 246 VAL A CA 1
ATOM 1885 C C . VAL A 1 246 ? -15.383 -12.246 -15.119 1.00 40.44 246 VAL A C 1
ATOM 1887 O O . VAL A 1 246 ? -14.934 -12.912 -16.050 1.00 40.44 246 VAL A O 1
ATOM 1890 N N . ALA A 1 247 ? -16.338 -11.331 -15.297 1.00 42.16 247 ALA A N 1
ATOM 1891 C CA . ALA A 1 247 ? -16.823 -10.920 -16.610 1.00 42.16 247 ALA A CA 1
ATOM 1892 C C . ALA A 1 247 ? -16.293 -9.514 -16.936 1.00 42.16 247 ALA A C 1
ATOM 1894 O O . ALA A 1 247 ? -16.551 -8.539 -16.231 1.00 42.16 247 ALA A O 1
ATOM 1895 N N . SER A 1 248 ? -15.522 -9.387 -18.016 1.00 35.25 248 SER A N 1
ATOM 1896 C CA . SER A 1 248 ? -15.033 -8.088 -18.493 1.00 35.25 248 SER A CA 1
ATOM 1897 C C . SER A 1 248 ? -15.730 -7.708 -19.797 1.00 35.25 248 SER A C 1
ATOM 1899 O O . SER A 1 248 ? -15.694 -8.460 -20.767 1.00 35.25 248 SER A O 1
ATOM 1901 N N . VAL A 1 249 ? -16.373 -6.535 -19.819 1.00 42.50 249 VAL A N 1
ATOM 1902 C CA . VAL A 1 249 ? -17.028 -5.988 -21.014 1.00 42.50 249 VAL A CA 1
ATOM 1903 C C . VAL A 1 249 ? -16.216 -4.795 -21.514 1.00 42.50 249 VAL A C 1
ATOM 1905 O O . VAL A 1 249 ? -16.059 -3.776 -20.838 1.00 42.50 249 VAL A O 1
ATOM 1908 N N . PHE A 1 250 ? -15.677 -4.916 -22.723 1.00 40.69 250 PHE A N 1
ATOM 1909 C CA . PHE A 1 250 ? -15.015 -3.807 -23.404 1.00 40.69 250 PHE A CA 1
ATOM 1910 C C . PHE A 1 250 ? -16.071 -3.007 -24.167 1.00 40.69 250 PHE A C 1
ATOM 1912 O O . PHE A 1 250 ? -16.699 -3.534 -25.082 1.00 40.69 250 PHE A O 1
ATOM 1919 N N . LEU A 1 251 ? -16.278 -1.745 -23.791 1.00 42.84 251 LEU A N 1
ATOM 1920 C CA . LEU A 1 251 ? -17.145 -0.835 -24.539 1.00 42.84 251 LEU A CA 1
ATOM 1921 C C . LEU A 1 251 ? -16.294 -0.149 -25.619 1.00 42.84 251 LEU A C 1
ATOM 1923 O O . LEU A 1 251 ? -15.288 0.486 -25.293 1.00 42.84 251 LEU A O 1
ATOM 1927 N N . GLY A 1 252 ? -16.664 -0.369 -26.885 1.00 36.38 252 GLY A N 1
ATOM 1928 C CA . GLY A 1 252 ? -16.010 0.193 -28.076 1.00 36.38 252 GLY A CA 1
ATOM 1929 C C . GLY A 1 252 ? -16.151 1.702 -28.200 1.00 36.38 252 GLY A C 1
ATOM 1930 O O . GLY A 1 252 ? -17.165 2.249 -27.712 1.00 36.38 252 GLY A O 1
#

Organism: NCBI:txid1628268

pLDDT: mean 75.37, std 17.4, range [30.94, 96.0]

Sequence (252 aa):
MAQARRQCTVSANVDKEGSACFDLKFVQPFNGVLAAASLGSSSVSTEFALRLDSERARRGLFFGTEFARQSKELAACGYVDLSTQSLCHVSGKLWNGTWRLTTDWSLRDLDMRQPQPSLSLQQERLRSLKTSLKSSLSYRYTQLTAELAGPPGDVAFGKLHALAEATIRSRESGDFWPWHLHLAGVMGLLLPVGKSCAQDRFHLGGASGPFALKGFAENGAEPRARRMSETLPKDKEHNALGGEAVASVFLG

Secondary structure (DSSP, 8-state):
-PPPPPEEEEEEEE-TTS-EEEEEEEEEEETTEEEEEEEEE-SS-EEEEEEEEESS-BTTEEEEEEEEEEEEEETTTTEEEEEEEEEEEEEEEETTEEEEEEEEEEEEEEEE-S--S-HHHHTS-SEEEEEEEEEEEEETTEEEEEEEEETTSS--EEEEEEEEEEEEE----TTS---EEEEEEEEEEEE-SS---GGGS----SSSSTT--TTS-TT-SS-----S---S---------PPPEEEEEE--